Protein AF-A0A1I8JJK6-F1 (afdb_monomer_lite)

Sequence (374 aa):
EALYPEADLAAGYLADLGCSAAGIPAATEDRRLSRRAAHAEGDEEEEDDEEEEEVDEGGVPGLADGVAVSAAVRPRPTDQARMNSSAAAVEAAVAEEVLVDNGPDTDVNADIDASEPPEESDEPLRLSQPAPPSPLPPLPSPLPTQQVAAAELAPTEELEADPAPEPTEATDPPVPALTKTDRPYGPDCPVRSVIVYLDKAEVSRQLKLRSRAGETEVVVRDLTAAIDGDSVRVELLGAATITDVVFSAAPSQSDEARRDADKLAATAELDRERRAAANAAGKLDRAMKQREVLATYADALAKQPMPAECSGPYDPKRVATLTGFFDLYEAQAARLDEDAAEAREALTRHQEAAAALETRLNEIEAQFNELKRR

Organism: NCBI:txid282301

Radius of gyration: 43.21 Å; chains: 1; bounding box: 100×93×116 Å

Foldseek 3Di:
DDDDDDDDDDDDDDDDDDDDDDDDDDDDDDDDDDDDDDDDDDDDDDDDDPDDDDDDPDDDDDDDDDDDDDDDDDDDDDDPPPPPPPPPPPVVPPPDDPPPPPDDDDDDDDDPPDPDDDDDDDDDDDDDDDDDDDDDDDDDDDDDDDDDDDDDDDDDDDPDDDDDDDDDDDDDPPPPPPPDAPADDDPQWDFPDWDDDPVDIDTDTDHDDDDDPDDHDYDYPPDDLPDDQVPDDDDDDDDDDDDDDDDDDDDDPVVVVVLVVVLVVLVVVLVVLVVQLVVLVVQLVVLVVVLVVLVVVLVCVVPDDDDPPPDDPCPVVVVVVNVVSVVVSVVSNVVSVVSNVVSVVSNVVSVVVSVVSVVVSVVSVVVVVVSVVD

Structure (mmCIF, N/CA/C/O backbone):
data_AF-A0A1I8JJK6-F1
#
_entry.id   AF-A0A1I8JJK6-F1
#
loop_
_atom_site.group_PDB
_atom_site.id
_atom_site.type_symbol
_atom_site.label_atom_id
_atom_site.label_alt_id
_atom_site.label_comp_id
_atom_site.label_asym_id
_atom_site.label_entity_id
_atom_site.label_seq_id
_atom_site.pdbx_PDB_ins_code
_atom_site.Cartn_x
_atom_site.Cartn_y
_atom_site.Cartn_z
_atom_site.occupancy
_atom_site.B_iso_or_equiv
_atom_site.auth_seq_id
_atom_site.auth_comp_id
_atom_site.auth_asym_id
_atom_site.auth_atom_id
_atom_site.pdbx_PDB_model_num
ATOM 1 N N . GLU A 1 1 ? 40.071 -18.417 64.348 1.00 42.03 1 GLU A N 1
ATOM 2 C CA . GLU A 1 1 ? 39.462 -17.382 63.487 1.00 42.03 1 GLU A CA 1
ATOM 3 C C .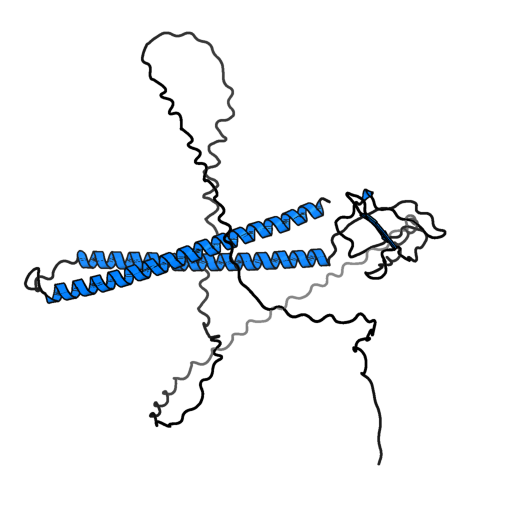 GLU A 1 1 ? 38.497 -18.121 62.562 1.00 42.03 1 GLU A C 1
ATOM 5 O O . GLU A 1 1 ? 38.957 -18.949 61.796 1.00 42.03 1 GLU A O 1
ATOM 10 N N . ALA A 1 2 ? 37.199 -18.218 62.880 1.00 36.81 2 ALA A N 1
ATOM 11 C CA . ALA A 1 2 ? 36.173 -17.168 62.733 1.00 36.81 2 ALA A CA 1
ATOM 12 C C . ALA A 1 2 ? 36.077 -16.758 61.242 1.00 36.81 2 ALA A C 1
ATOM 14 O O . ALA A 1 2 ? 37.090 -16.346 60.700 1.00 36.81 2 ALA A O 1
ATOM 15 N N . LEU A 1 3 ? 34.984 -16.875 60.481 1.00 42.03 3 LEU A N 1
ATOM 16 C CA . LEU A 1 3 ? 33.541 -16.861 60.742 1.00 42.03 3 LEU A CA 1
ATOM 17 C C . LEU A 1 3 ? 32.792 -17.450 59.511 1.00 42.03 3 LEU A C 1
ATOM 19 O O . LEU A 1 3 ? 33.180 -17.181 58.380 1.00 42.03 3 LEU A O 1
ATOM 23 N N . TYR A 1 4 ? 31.696 -18.181 59.736 1.00 50.75 4 TYR A N 1
ATOM 24 C CA . TYR A 1 4 ? 30.446 -18.062 58.943 1.00 50.75 4 TYR A CA 1
ATOM 25 C C . TYR A 1 4 ? 29.680 -16.825 59.493 1.00 50.75 4 TYR A C 1
ATOM 27 O O . TYR A 1 4 ? 29.966 -16.511 60.657 1.00 50.75 4 TYR A O 1
ATOM 35 N N . PRO A 1 5 ? 28.706 -16.155 58.811 1.00 61.22 5 PRO A N 1
ATOM 36 C CA . PRO A 1 5 ? 27.556 -16.825 58.168 1.00 61.22 5 PRO A CA 1
ATOM 37 C C . PRO A 1 5 ? 26.764 -16.057 57.052 1.00 61.22 5 PRO A C 1
ATOM 39 O O . PRO A 1 5 ? 27.159 -14.981 56.619 1.00 61.22 5 PRO A O 1
ATOM 42 N N . GLU A 1 6 ? 25.614 -16.659 56.682 1.00 37.56 6 GLU A N 1
ATOM 43 C CA . GLU A 1 6 ? 24.337 -16.091 56.159 1.00 37.56 6 GLU A CA 1
ATOM 44 C C . GLU A 1 6 ? 24.226 -15.731 54.657 1.00 37.56 6 GLU A C 1
ATOM 46 O O . GLU A 1 6 ? 25.032 -14.981 54.124 1.00 37.56 6 GLU A O 1
ATOM 51 N N . ALA A 1 7 ? 23.379 -16.427 53.869 1.00 39.16 7 ALA A N 1
ATOM 52 C CA . ALA A 1 7 ? 21.895 -16.356 53.759 1.00 39.16 7 ALA A CA 1
ATOM 53 C C . ALA A 1 7 ? 21.464 -15.091 52.969 1.00 39.16 7 ALA A C 1
ATOM 55 O O . ALA A 1 7 ? 22.037 -14.033 53.170 1.00 39.16 7 ALA A O 1
ATOM 56 N N . ASP A 1 8 ? 20.514 -15.069 52.029 1.00 37.03 8 ASP A N 1
ATOM 57 C CA . ASP A 1 8 ? 19.303 -15.868 51.860 1.00 37.03 8 ASP A CA 1
ATOM 58 C C . ASP A 1 8 ? 18.628 -15.549 50.492 1.00 37.03 8 ASP A C 1
ATOM 60 O O . ASP A 1 8 ? 18.928 -14.527 49.876 1.00 37.03 8 ASP A O 1
ATOM 64 N N . LEU A 1 9 ? 17.641 -16.376 50.109 1.00 40.38 9 LEU A N 1
ATOM 65 C CA . LEU A 1 9 ? 16.470 -16.077 49.245 1.00 40.38 9 LEU A CA 1
ATOM 66 C C . LEU A 1 9 ? 16.625 -15.870 47.717 1.00 40.38 9 LEU A C 1
ATOM 68 O O . LEU A 1 9 ? 16.806 -14.757 47.238 1.00 40.38 9 LEU A O 1
ATOM 72 N N . ALA A 1 10 ? 16.315 -16.923 46.944 1.00 35.72 10 ALA A N 1
ATOM 73 C CA . ALA A 1 10 ? 15.226 -16.903 45.943 1.00 35.72 10 ALA A CA 1
ATOM 74 C C . ALA A 1 10 ? 15.019 -18.304 45.333 1.00 35.72 10 ALA A C 1
ATOM 76 O O . ALA A 1 10 ? 15.606 -18.666 44.316 1.00 35.72 10 ALA A O 1
ATOM 77 N N . ALA A 1 11 ? 14.152 -19.095 45.964 1.00 39.53 11 ALA A N 1
ATOM 78 C CA . ALA A 1 11 ? 13.558 -20.288 45.378 1.00 39.53 11 ALA A CA 1
ATOM 79 C C . ALA A 1 11 ? 12.038 -20.102 45.310 1.00 39.53 11 ALA A C 1
ATOM 81 O O . ALA A 1 11 ? 11.431 -19.650 46.279 1.00 39.53 11 ALA A O 1
ATOM 82 N N . GLY A 1 12 ? 11.442 -20.534 44.198 1.00 32.91 12 GLY A N 1
ATOM 83 C CA . GLY A 1 12 ? 10.037 -20.930 44.136 1.00 32.91 12 GLY A CA 1
ATOM 84 C C . GLY A 1 12 ? 9.184 -20.118 43.168 1.00 32.91 12 GLY A C 1
ATOM 85 O O . GLY A 1 12 ? 8.792 -19.003 43.482 1.00 32.91 12 GLY A O 1
ATOM 86 N N . TYR A 1 13 ? 8.856 -20.713 42.020 1.00 36.16 13 TYR A N 1
ATOM 87 C CA . TYR A 1 13 ? 7.511 -21.215 41.685 1.00 36.16 13 TYR A CA 1
ATOM 88 C C . TYR A 1 13 ? 7.342 -21.254 40.163 1.00 36.16 13 TYR A C 1
ATOM 90 O O . TYR A 1 13 ? 7.136 -20.218 39.548 1.00 36.16 13 TYR A O 1
ATOM 98 N N . LEU A 1 14 ? 7.415 -22.453 39.576 1.00 40.09 14 LEU A N 1
ATOM 99 C CA . LEU A 1 14 ? 6.651 -22.878 38.394 1.00 40.09 14 LEU A CA 1
ATOM 100 C C . LEU A 1 14 ? 7.018 -24.337 38.102 1.00 40.09 14 LEU A C 1
ATOM 102 O O . LEU A 1 14 ? 7.990 -24.632 37.413 1.00 40.09 14 LEU A O 1
ATOM 106 N N . ALA A 1 15 ? 6.259 -25.257 38.689 1.00 41.72 15 ALA A N 1
ATOM 107 C CA . ALA A 1 15 ? 6.177 -26.622 38.199 1.00 41.72 15 ALA A CA 1
ATOM 108 C C . ALA A 1 15 ? 4.754 -27.132 38.415 1.00 41.72 15 ALA A C 1
ATOM 110 O O . ALA A 1 15 ? 4.238 -27.158 39.534 1.00 41.72 15 ALA A O 1
ATOM 111 N N . ASP A 1 16 ? 4.164 -27.459 37.275 1.00 38.41 16 ASP A N 1
ATOM 112 C CA . ASP A 1 16 ? 2.844 -27.986 36.994 1.00 38.41 16 ASP A CA 1
ATOM 113 C C . ASP A 1 16 ? 2.278 -28.974 38.014 1.00 38.41 16 ASP A C 1
ATOM 115 O O . ASP A 1 16 ? 2.882 -29.986 38.380 1.00 38.41 16 ASP A O 1
ATOM 119 N N . LEU A 1 17 ? 1.025 -28.711 38.380 1.00 41.19 17 LEU A N 1
ATOM 120 C CA . LEU A 1 17 ? 0.142 -29.691 38.985 1.00 41.19 17 LEU A CA 1
ATOM 121 C C . LEU A 1 17 ? -0.278 -30.705 37.922 1.00 41.19 17 LEU A C 1
ATOM 123 O O . LEU A 1 17 ? -1.028 -30.402 36.996 1.00 41.19 17 LEU A O 1
ATOM 127 N N . GLY A 1 18 ? 0.185 -31.937 38.107 1.00 33.97 18 GLY A N 1
ATOM 128 C CA . GLY A 1 18 ? -0.355 -33.100 37.428 1.00 33.97 18 GLY A CA 1
ATOM 129 C C . GLY A 1 18 ? -1.799 -33.386 37.848 1.00 33.97 18 GLY A C 1
ATOM 130 O O . GLY A 1 18 ? -2.122 -33.444 39.034 1.00 33.97 18 GLY A O 1
ATOM 131 N N . CYS A 1 19 ? -2.635 -33.662 36.851 1.00 36.25 19 CYS A N 1
ATOM 132 C CA . CYS A 1 19 ? -3.892 -34.385 36.995 1.00 36.25 19 CYS A CA 1
ATOM 133 C C . CYS A 1 19 ? -3.780 -35.712 36.231 1.00 36.25 19 CYS A C 1
ATOM 135 O O . CYS A 1 19 ? -3.807 -35.767 35.006 1.00 36.25 19 CYS A O 1
ATOM 137 N N . SER A 1 20 ? -3.639 -36.777 37.012 1.00 36.38 20 SER A N 1
ATOM 138 C CA . SER A 1 20 ? -3.865 -38.195 36.705 1.00 36.38 20 SER A CA 1
ATOM 139 C C . SER A 1 20 ? -5.214 -38.570 37.346 1.00 36.38 20 SER A C 1
ATOM 141 O O . SER A 1 20 ? -5.536 -38.012 38.390 1.00 36.38 20 SER A O 1
ATOM 143 N N . ALA A 1 21 ? -6.075 -39.475 36.880 1.00 37.94 21 ALA A N 1
ATOM 144 C CA . ALA A 1 21 ? -6.196 -40.287 35.676 1.00 37.94 21 ALA A CA 1
ATOM 145 C C . ALA A 1 21 ? -7.625 -40.882 35.669 1.00 37.94 21 ALA A C 1
ATOM 147 O O . ALA A 1 21 ? -8.168 -41.180 36.731 1.00 37.94 21 ALA A O 1
ATOM 148 N N . ALA A 1 22 ? -8.192 -41.117 34.485 1.00 39.56 22 ALA A N 1
ATOM 149 C CA . ALA A 1 22 ? -9.158 -42.182 34.162 1.00 39.56 22 ALA A CA 1
ATOM 150 C C . ALA A 1 22 ? -9.300 -42.165 32.625 1.00 39.56 22 ALA A C 1
ATOM 152 O O . ALA A 1 22 ? -9.654 -41.137 32.069 1.00 39.56 22 ALA A O 1
ATOM 153 N N . GLY A 1 23 ? -8.959 -43.173 31.825 1.00 36.31 23 GLY A N 1
ATOM 154 C CA . GLY A 1 23 ? -9.021 -44.612 32.038 1.00 36.31 23 GLY A CA 1
ATOM 155 C C . GLY A 1 23 ? -10.069 -45.201 31.086 1.00 36.31 23 GLY A C 1
ATOM 156 O O . GLY A 1 23 ? -11.128 -45.594 31.554 1.00 36.31 23 GLY A O 1
ATOM 157 N N . ILE A 1 24 ? -9.806 -45.237 29.768 1.00 36.28 24 ILE A N 1
ATOM 158 C CA . ILE A 1 24 ? -10.610 -45.978 28.769 1.00 36.28 24 ILE A CA 1
ATOM 159 C C . ILE A 1 24 ? -9.652 -46.602 27.728 1.00 36.28 24 ILE A C 1
ATOM 161 O O . ILE A 1 24 ? -8.714 -45.921 27.310 1.00 36.28 24 ILE A O 1
ATOM 165 N N . PRO A 1 25 ? -9.812 -47.894 27.362 1.00 54.84 25 PRO A N 1
ATOM 166 C CA . PRO A 1 25 ? -8.753 -48.688 26.744 1.00 54.84 25 PRO A CA 1
ATOM 167 C C . PRO A 1 25 ? -8.696 -48.613 25.212 1.00 54.84 25 PRO A C 1
ATOM 169 O O . PRO A 1 25 ? -9.666 -48.304 24.526 1.00 54.84 25 PRO A O 1
ATOM 172 N N . ALA A 1 26 ? -7.507 -48.967 24.724 1.00 39.75 26 ALA A N 1
ATOM 173 C CA . ALA A 1 26 ? -7.088 -49.061 23.338 1.00 39.75 26 ALA A CA 1
ATOM 174 C C . ALA A 1 26 ? -7.882 -50.087 22.510 1.00 39.75 26 ALA A C 1
ATOM 176 O O . ALA A 1 26 ? -8.101 -51.218 22.946 1.00 39.75 26 ALA A O 1
ATOM 177 N N . ALA A 1 27 ? -8.187 -49.708 21.268 1.00 37.97 27 ALA A N 1
ATOM 178 C CA . ALA A 1 27 ? -8.472 -50.625 20.175 1.00 37.97 27 ALA A CA 1
ATOM 179 C C . ALA A 1 27 ? -7.480 -50.352 19.034 1.00 37.97 27 ALA A C 1
ATOM 181 O O . ALA A 1 27 ? -7.403 -49.255 18.486 1.00 37.97 27 ALA A O 1
ATOM 182 N N . THR A 1 28 ? -6.679 -51.371 18.755 1.00 44.66 28 THR A N 1
ATOM 183 C CA . THR A 1 28 ? -5.802 -51.558 17.599 1.00 44.66 28 THR A CA 1
ATOM 184 C C . THR A 1 28 ? -6.612 -51.893 16.347 1.00 44.66 28 THR A C 1
ATOM 186 O O . THR A 1 28 ? -7.503 -52.725 16.456 1.00 44.66 28 THR A O 1
ATOM 189 N N . GLU A 1 29 ? -6.258 -51.305 15.198 1.00 39.25 29 GLU A N 1
ATOM 190 C CA . GLU A 1 29 ? -6.349 -51.827 13.810 1.00 39.25 29 GLU A CA 1
ATOM 191 C C . GLU A 1 29 ? -6.070 -50.630 12.872 1.00 39.25 29 GLU A C 1
ATOM 193 O O . GLU A 1 29 ? -6.802 -49.649 12.859 1.00 39.25 29 GLU A O 1
ATOM 198 N N . ASP A 1 30 ? -4.894 -50.473 12.268 1.00 41.88 30 ASP A N 1
ATOM 199 C CA . ASP A 1 30 ? -4.333 -51.239 11.149 1.00 41.88 30 ASP A CA 1
ATOM 200 C C . ASP A 1 30 ? -5.204 -51.178 9.879 1.00 41.88 30 ASP A C 1
ATOM 202 O O . ASP A 1 30 ? -6.058 -52.028 9.646 1.00 41.88 30 ASP A O 1
ATOM 206 N N . ARG A 1 31 ? -4.981 -50.160 9.029 1.00 38.84 31 ARG A N 1
ATOM 207 C CA . ARG A 1 31 ? -5.251 -50.263 7.583 1.00 38.84 31 ARG A CA 1
ATOM 208 C C . ARG A 1 31 ? -4.564 -49.171 6.764 1.00 38.84 31 ARG A C 1
ATOM 210 O O . ARG A 1 31 ? -5.062 -48.069 6.564 1.00 38.84 31 ARG A O 1
ATOM 217 N N . ARG A 1 32 ? -3.418 -49.556 6.204 1.00 44.28 32 ARG A N 1
ATOM 218 C CA . ARG A 1 32 ? -2.954 -49.088 4.894 1.00 44.28 32 ARG A CA 1
ATOM 219 C C . ARG A 1 32 ? -3.991 -49.474 3.829 1.00 44.28 32 ARG A C 1
ATOM 221 O O . ARG A 1 32 ? -4.429 -50.622 3.842 1.00 44.28 32 ARG A O 1
ATOM 228 N N . LEU A 1 33 ? -4.295 -48.567 2.891 1.00 40.44 33 LEU A N 1
ATOM 229 C CA . LEU A 1 33 ? -4.290 -48.767 1.423 1.00 40.44 33 LEU A CA 1
ATOM 230 C C . LEU A 1 33 ? -5.223 -47.794 0.668 1.00 40.44 33 LEU A C 1
ATOM 232 O O . LEU A 1 33 ? -6.393 -47.656 1.003 1.00 40.44 33 LEU A O 1
ATOM 236 N N . SER A 1 34 ? -4.678 -47.288 -0.448 1.00 37.97 34 SER A N 1
ATOM 237 C CA . SER A 1 34 ? -5.338 -46.891 -1.712 1.00 37.97 34 SER A CA 1
ATOM 238 C C . SER A 1 34 ? -6.060 -45.535 -1.769 1.00 37.97 34 SER A C 1
ATOM 240 O O . SER A 1 34 ? -7.062 -45.317 -1.109 1.00 37.97 34 SER A O 1
ATOM 242 N N . ARG A 1 35 ? -5.536 -44.545 -2.512 1.00 43.06 35 ARG A N 1
ATOM 243 C CA . ARG A 1 35 ? -5.651 -44.348 -3.985 1.00 43.06 35 ARG A CA 1
ATOM 244 C C . ARG A 1 35 ? -7.096 -44.350 -4.520 1.00 43.06 35 ARG A C 1
ATOM 246 O O . ARG A 1 35 ? -7.634 -45.416 -4.801 1.00 43.06 35 ARG A O 1
ATOM 253 N N . ARG A 1 36 ? -7.626 -43.147 -4.780 1.00 38.59 36 ARG A N 1
ATOM 254 C CA . ARG A 1 36 ? -8.530 -42.731 -5.886 1.00 38.59 36 ARG A CA 1
ATOM 255 C C . ARG A 1 36 ? -8.819 -41.234 -5.665 1.00 38.59 36 ARG A C 1
ATOM 257 O O . ARG A 1 36 ? -9.251 -40.899 -4.576 1.00 38.59 36 ARG A O 1
ATOM 264 N N . ALA A 1 37 ? -8.416 -40.268 -6.493 1.00 45.38 37 ALA A N 1
ATOM 265 C CA . ALA A 1 37 ? -8.673 -40.042 -7.921 1.00 45.38 37 ALA A CA 1
ATOM 266 C C . ALA A 1 37 ? -10.175 -39.952 -8.261 1.00 45.38 37 ALA A C 1
ATOM 268 O O . ALA A 1 37 ? -10.803 -40.969 -8.548 1.00 45.38 37 ALA A O 1
ATOM 269 N N . ALA A 1 38 ? -10.693 -38.721 -8.213 1.00 45.81 38 ALA A N 1
ATOM 270 C CA . ALA A 1 38 ? -11.847 -38.167 -8.935 1.00 45.81 38 ALA A CA 1
ATOM 271 C C . ALA A 1 38 ? -11.646 -36.634 -8.854 1.00 45.81 38 ALA A C 1
ATOM 273 O O . ALA A 1 38 ? -11.645 -36.102 -7.751 1.00 45.81 38 ALA A O 1
ATOM 274 N N . HIS A 1 39 ? -11.134 -35.931 -9.873 1.00 42.19 39 HIS A N 1
ATOM 275 C CA . HIS A 1 39 ? -11.840 -35.492 -11.087 1.00 42.19 39 HIS A CA 1
ATOM 276 C C . HIS A 1 39 ? -13.307 -35.152 -10.810 1.00 42.19 39 HIS A C 1
ATOM 278 O O . HIS A 1 39 ? -14.185 -35.997 -10.951 1.00 42.19 39 HIS A O 1
ATOM 284 N N . ALA A 1 40 ? -13.526 -33.913 -10.374 1.00 49.09 40 ALA A N 1
ATOM 285 C CA . ALA A 1 40 ? -14.779 -33.201 -10.550 1.00 49.09 40 ALA A CA 1
ATOM 286 C C . ALA A 1 40 ? -14.503 -32.145 -11.627 1.00 49.09 40 ALA A C 1
ATOM 288 O O . ALA A 1 40 ? -13.841 -31.144 -11.365 1.00 49.09 40 ALA A O 1
ATOM 289 N N . GLU A 1 41 ? -14.895 -32.469 -12.855 1.00 47.66 41 GLU A N 1
ATOM 290 C CA . GLU A 1 41 ? -15.071 -31.509 -13.940 1.00 47.66 41 GLU A CA 1
ATOM 291 C C . GLU A 1 41 ? -16.317 -30.686 -13.590 1.00 47.66 41 GLU A C 1
ATOM 293 O O . GLU A 1 41 ? -17.392 -31.253 -13.387 1.00 47.66 41 GLU A O 1
ATOM 298 N N . GLY A 1 42 ? -16.139 -29.379 -13.412 1.00 47.16 42 GLY A N 1
ATOM 299 C CA . GLY A 1 42 ? -17.220 -28.404 -13.386 1.00 47.16 42 GLY A CA 1
ATOM 300 C C . GLY A 1 42 ? -17.192 -27.664 -14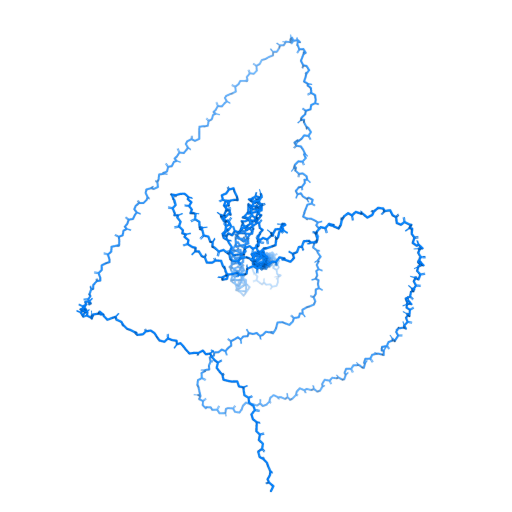.713 1.00 47.16 42 GLY A C 1
ATOM 301 O O . GLY A 1 42 ? -16.319 -26.825 -14.909 1.00 47.16 42 GLY A O 1
ATOM 302 N N . ASP A 1 43 ? -18.089 -28.062 -15.615 1.00 55.94 43 ASP A N 1
ATOM 303 C CA . ASP A 1 43 ? -18.558 -27.265 -16.750 1.00 55.94 43 ASP A CA 1
ATOM 304 C C . ASP A 1 43 ? -19.241 -26.018 -16.175 1.00 55.94 43 ASP A C 1
ATOM 306 O O . ASP A 1 43 ? -20.282 -26.134 -15.522 1.00 55.94 43 ASP A O 1
ATOM 310 N N . GLU A 1 44 ? -18.655 -24.844 -16.382 1.00 60.88 44 GLU A N 1
ATOM 311 C CA . GLU A 1 44 ? -19.363 -23.572 -16.254 1.00 60.88 44 GLU A CA 1
ATOM 312 C C . GLU A 1 44 ? -19.577 -23.062 -17.681 1.00 60.88 44 GLU A C 1
ATOM 314 O O . GLU A 1 44 ? -18.630 -22.698 -18.377 1.00 60.88 44 GLU A O 1
ATOM 319 N N . GLU A 1 45 ? -20.824 -23.173 -18.143 1.00 61.81 45 GLU A N 1
ATOM 320 C CA . GLU A 1 45 ? -21.293 -22.638 -19.418 1.00 61.81 45 GLU A CA 1
ATOM 321 C C . GLU A 1 45 ? -21.227 -21.101 -19.351 1.00 61.81 45 GLU A C 1
ATOM 323 O O . GLU A 1 45 ? -21.899 -20.482 -18.525 1.00 61.81 45 GLU A O 1
ATOM 328 N N . GLU A 1 46 ? -20.384 -20.491 -20.190 1.00 59.38 46 GLU A N 1
ATOM 329 C CA . GLU A 1 46 ? -20.399 -19.052 -20.464 1.00 59.38 46 GLU A CA 1
ATOM 330 C C . GLU A 1 46 ? -21.649 -18.742 -21.307 1.00 59.38 46 GLU A C 1
ATOM 332 O O . GLU A 1 46 ? -21.751 -19.151 -22.465 1.00 59.38 46 GLU A O 1
ATOM 337 N N . GLU A 1 47 ? -22.634 -18.068 -20.708 1.00 63.66 47 GLU A N 1
ATOM 338 C CA . GLU A 1 47 ? -23.740 -17.444 -21.437 1.00 63.66 47 GLU A CA 1
ATOM 339 C C . GLU A 1 47 ? -23.239 -16.107 -22.014 1.00 63.66 47 GLU A C 1
ATOM 341 O O . GLU A 1 47 ? -23.011 -15.142 -21.284 1.00 63.66 47 GLU A O 1
ATOM 346 N N . ASP A 1 48 ? -23.021 -16.085 -23.331 1.00 60.91 48 ASP A N 1
ATOM 347 C CA . ASP A 1 48 ? -22.757 -14.885 -24.127 1.00 60.91 48 ASP A CA 1
ATOM 348 C C . ASP A 1 48 ? -24.044 -14.043 -24.241 1.00 60.91 48 ASP A C 1
ATOM 350 O O . ASP A 1 48 ? -24.949 -14.363 -25.018 1.00 60.91 48 ASP A O 1
ATOM 354 N N . ASP A 1 49 ? -24.126 -12.950 -23.481 1.00 64.44 49 ASP A N 1
ATOM 355 C CA . ASP A 1 49 ? -25.135 -11.905 -23.670 1.00 64.44 49 ASP A CA 1
ATOM 356 C C . ASP A 1 49 ? -24.721 -10.996 -24.848 1.00 64.44 49 ASP A C 1
ATOM 358 O O . ASP A 1 49 ? -23.971 -10.027 -24.701 1.00 64.44 49 ASP A O 1
ATOM 362 N N . GLU A 1 50 ? -25.208 -11.319 -26.049 1.00 63.97 50 GLU A N 1
ATOM 363 C CA . GLU A 1 50 ? -25.162 -10.433 -27.218 1.00 63.97 50 GLU A CA 1
ATOM 364 C C . GLU A 1 50 ? -26.165 -9.272 -27.034 1.00 63.97 50 GLU A C 1
ATOM 366 O O . GLU A 1 50 ? -27.351 -9.389 -27.347 1.00 63.97 50 GLU A O 1
ATOM 371 N N . GLU A 1 51 ? -25.702 -8.122 -26.532 1.00 64.56 51 GLU A N 1
ATOM 372 C CA . GLU A 1 51 ? -26.460 -6.866 -26.610 1.00 64.56 51 GLU A CA 1
ATOM 373 C C . GLU A 1 51 ? -26.379 -6.296 -28.041 1.00 64.56 51 GLU A C 1
ATOM 375 O O . GLU A 1 51 ? -25.386 -5.687 -28.446 1.00 64.56 51 GLU A O 1
ATOM 380 N N . GLU A 1 52 ? -27.439 -6.499 -28.829 1.00 63.78 52 GLU A N 1
ATOM 381 C CA . GLU A 1 52 ? -27.644 -5.815 -30.109 1.00 63.78 52 GLU A CA 1
ATOM 382 C C . GLU A 1 52 ? -27.912 -4.315 -29.868 1.00 63.78 52 GLU A C 1
ATOM 384 O O . GLU A 1 52 ? -28.993 -3.912 -29.436 1.00 63.78 52 GLU A O 1
ATOM 389 N N . GLU A 1 53 ? -26.920 -3.469 -30.159 1.00 65.69 53 GLU A N 1
ATOM 390 C CA . GLU A 1 53 ? -27.061 -2.010 -30.140 1.00 65.69 53 GLU A CA 1
ATOM 391 C C . GLU A 1 53 ? -27.849 -1.547 -31.385 1.00 65.69 53 GLU A C 1
ATOM 393 O O . GLU A 1 53 ? -27.358 -1.543 -32.518 1.00 65.69 53 GLU A O 1
ATOM 398 N N . GLU A 1 54 ? -29.116 -1.189 -31.169 1.00 66.88 54 GLU A N 1
ATOM 399 C CA . GLU A 1 54 ? -30.049 -0.681 -32.177 1.00 66.88 54 GLU A CA 1
ATOM 400 C C . GLU A 1 54 ? -29.592 0.708 -32.675 1.00 66.88 54 GLU A C 1
ATOM 402 O O . GLU A 1 54 ? -29.690 1.722 -31.981 1.00 66.88 54 GLU A O 1
ATOM 407 N N . VAL A 1 55 ? -29.050 0.759 -33.895 1.00 59.56 55 VAL A N 1
ATOM 408 C CA . VAL A 1 55 ? -28.609 2.000 -34.550 1.00 59.56 55 VAL A CA 1
ATOM 409 C C . VAL A 1 55 ? -29.828 2.760 -35.081 1.00 59.56 55 VAL A C 1
ATOM 411 O O . VAL A 1 55 ? -30.404 2.412 -36.112 1.00 59.56 55 VAL A O 1
ATOM 414 N N . ASP A 1 56 ? -30.223 3.813 -34.369 1.00 56.66 56 ASP A N 1
ATOM 415 C CA . ASP A 1 56 ? -31.355 4.672 -34.721 1.00 56.66 56 ASP A CA 1
ATOM 416 C C . ASP A 1 56 ? -30.985 5.602 -35.904 1.00 56.66 56 ASP A C 1
ATOM 418 O O . ASP A 1 56 ? -30.338 6.646 -35.752 1.00 56.66 56 ASP A O 1
ATOM 422 N N . GLU A 1 57 ? -31.372 5.214 -37.126 1.00 56.44 57 GLU A N 1
ATOM 423 C CA . GLU A 1 57 ? -31.270 6.041 -38.336 1.00 56.44 57 GLU A CA 1
ATOM 424 C C . GLU A 1 57 ? -32.313 7.180 -38.317 1.00 56.44 57 GLU A C 1
ATOM 426 O O . GLU A 1 57 ? -33.373 7.138 -38.947 1.00 56.44 57 GLU A O 1
ATOM 431 N N . GLY A 1 58 ? -31.989 8.256 -37.600 1.00 49.31 58 GLY A N 1
ATOM 432 C CA . GLY A 1 58 ? -32.756 9.501 -37.577 1.00 49.31 58 GLY A CA 1
ATOM 433 C C . GLY A 1 58 ? -32.588 10.328 -38.855 1.00 49.31 58 GLY A C 1
ATOM 434 O O . GLY A 1 58 ? -31.648 11.110 -38.996 1.00 49.31 58 GLY A O 1
ATOM 435 N N . GLY A 1 59 ? -33.534 10.160 -39.778 1.00 42.50 59 GLY A N 1
ATOM 436 C CA . GLY A 1 59 ? -33.598 10.811 -41.083 1.00 42.50 59 GLY A CA 1
ATOM 437 C C . GLY A 1 59 ? -33.711 12.345 -41.111 1.00 42.50 59 GLY A C 1
ATOM 438 O O . GLY A 1 59 ? -34.203 13.022 -40.211 1.00 42.50 59 GLY A O 1
ATOM 439 N N . VAL A 1 60 ? -33.277 12.869 -42.257 1.00 49.16 60 VAL A N 1
ATOM 440 C CA . VAL A 1 60 ? -33.335 14.268 -42.704 1.00 49.16 60 VAL A CA 1
ATOM 441 C C . VAL A 1 60 ? -34.745 14.615 -43.209 1.00 49.16 60 VAL A C 1
ATOM 443 O O . VAL A 1 60 ? -35.338 13.836 -43.956 1.00 49.16 60 VAL A O 1
ATOM 446 N N . PRO A 1 61 ? -35.265 15.815 -42.900 1.00 54.09 61 PRO A N 1
ATOM 447 C CA . PRO A 1 61 ? -35.720 16.718 -43.972 1.00 54.09 61 PRO A CA 1
ATOM 448 C C . PRO A 1 61 ? -35.304 18.178 -43.669 1.00 54.09 61 PRO A C 1
ATOM 450 O O . PRO A 1 61 ? -35.235 18.596 -42.523 1.00 54.09 61 PRO A O 1
ATOM 453 N N . GLY A 1 62 ? -34.946 19.043 -44.617 1.00 43.34 62 GLY A N 1
ATOM 454 C CA . GLY A 1 62 ? -35.585 19.270 -45.909 1.00 43.34 62 GLY A CA 1
ATOM 455 C C . GLY A 1 62 ? -36.451 20.541 -45.858 1.00 43.34 62 GLY A C 1
ATOM 456 O O . GLY A 1 62 ? -37.647 20.444 -45.635 1.00 43.34 62 GLY A O 1
ATOM 457 N N . LEU A 1 63 ? -35.803 21.705 -46.030 1.00 44.22 63 LEU A N 1
ATOM 458 C CA . LEU A 1 63 ? -36.271 22.995 -46.590 1.00 44.22 63 LEU A CA 1
ATOM 459 C C . LEU A 1 63 ? -37.788 23.315 -46.638 1.00 44.22 63 LEU A C 1
ATOM 461 O O . LEU A 1 63 ? -38.510 22.685 -47.403 1.00 44.22 63 LEU A O 1
ATOM 465 N N . ALA A 1 64 ? -38.203 24.438 -46.024 1.00 39.06 64 ALA A N 1
ATOM 466 C CA . ALA A 1 64 ? -38.987 25.501 -46.690 1.00 39.06 64 ALA A CA 1
ATOM 467 C C . ALA A 1 64 ? -39.211 26.747 -45.802 1.00 39.06 64 ALA A C 1
ATOM 469 O O . ALA A 1 64 ? -39.371 26.662 -44.587 1.00 39.06 64 ALA A O 1
ATOM 470 N N . ASP A 1 65 ? -39.232 27.894 -46.480 1.00 36.72 65 ASP A N 1
ATOM 471 C CA . ASP A 1 65 ? -39.425 29.270 -46.021 1.00 36.72 65 ASP A CA 1
ATOM 472 C C . ASP A 1 65 ? -40.726 29.570 -45.249 1.00 36.72 65 ASP A C 1
ATOM 474 O O . ASP A 1 65 ? -41.802 29.083 -45.587 1.00 36.72 65 ASP A O 1
ATOM 478 N N . GLY A 1 66 ? -40.643 30.582 -44.374 1.00 34.78 66 GLY A N 1
ATOM 479 C CA . GLY A 1 66 ? -41.557 31.724 -44.483 1.00 34.78 66 GLY A CA 1
ATOM 480 C C . GLY A 1 66 ? -42.611 31.949 -43.389 1.00 34.78 66 GLY A C 1
ATOM 481 O O . GLY A 1 66 ? -43.623 31.267 -43.315 1.00 34.78 66 GLY A O 1
ATOM 482 N N . VAL A 1 67 ? -42.450 33.107 -42.735 1.00 34.38 67 VAL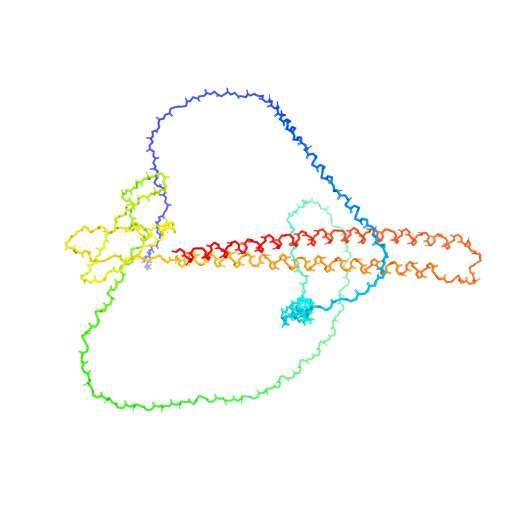 A N 1
ATOM 483 C CA . VAL A 1 67 ? -43.484 34.003 -42.173 1.00 34.38 67 VAL A CA 1
ATOM 484 C C . VAL A 1 67 ? -43.847 33.854 -40.684 1.00 34.38 67 VAL A C 1
ATOM 486 O O . VAL A 1 67 ? -44.359 32.858 -40.191 1.00 34.38 67 VAL A O 1
ATOM 489 N N . ALA A 1 68 ? -43.583 34.973 -40.005 1.00 36.41 68 ALA A N 1
ATOM 490 C CA . ALA A 1 68 ? -43.751 35.326 -38.604 1.00 36.41 68 ALA A CA 1
ATOM 491 C C . ALA A 1 68 ? -45.150 35.133 -38.002 1.00 36.41 68 ALA A C 1
ATOM 493 O O . ALA A 1 68 ? -46.130 35.557 -38.606 1.00 36.41 68 ALA A O 1
ATOM 494 N N . VAL A 1 69 ? -45.191 34.738 -36.719 1.00 35.31 69 VAL A N 1
ATOM 495 C CA . VAL A 1 69 ? -46.084 35.333 -35.707 1.00 35.31 69 VAL A CA 1
ATOM 496 C C . VAL A 1 69 ? -45.381 35.356 -34.343 1.00 35.31 69 VAL A C 1
ATOM 498 O O . VAL A 1 69 ? -44.892 34.347 -33.846 1.00 35.31 69 VAL A O 1
ATOM 501 N N . SER A 1 70 ? -45.350 36.547 -33.750 1.00 36.91 70 SER A N 1
ATOM 502 C CA . SER A 1 70 ? -44.916 36.856 -32.390 1.00 36.91 70 SER A CA 1
ATOM 503 C C . SER A 1 70 ? -45.685 36.089 -31.310 1.00 36.91 70 SER A C 1
ATOM 505 O O . SER A 1 70 ? -46.909 36.162 -31.259 1.00 36.91 70 SER A O 1
ATOM 507 N N . ALA A 1 71 ? -44.966 35.531 -30.337 1.00 34.53 71 ALA A N 1
ATOM 508 C CA . ALA A 1 71 ? -45.442 35.436 -28.959 1.00 34.53 71 ALA A CA 1
ATOM 509 C C . ALA A 1 71 ? -44.242 35.447 -28.005 1.00 34.53 71 ALA A C 1
ATOM 511 O O . ALA A 1 71 ? -43.416 34.540 -27.979 1.00 34.53 71 ALA A O 1
ATOM 512 N N . ALA A 1 72 ? -44.134 36.537 -27.252 1.00 39.97 72 ALA A N 1
ATOM 513 C CA . ALA A 1 72 ? -43.110 36.760 -26.252 1.00 39.97 72 ALA A CA 1
ATOM 514 C C . ALA A 1 72 ? -43.297 35.813 -25.058 1.00 39.97 72 ALA A C 1
ATOM 516 O O . ALA A 1 72 ? -44.279 35.921 -24.326 1.00 39.97 72 ALA A O 1
ATOM 517 N N . VAL A 1 73 ? -42.308 34.956 -24.810 1.00 36.72 73 VAL A N 1
ATOM 518 C CA . VAL A 1 73 ? -42.104 34.292 -23.519 1.00 36.72 73 VAL A CA 1
ATOM 519 C C . VAL A 1 73 ? -40.655 34.543 -23.117 1.00 36.72 73 VAL A C 1
ATOM 521 O O . VAL A 1 73 ? -39.722 34.144 -23.804 1.00 36.72 73 VAL A O 1
ATOM 524 N N . ARG A 1 74 ? -40.474 35.293 -22.029 1.00 40.16 74 ARG A N 1
ATOM 525 C CA . ARG A 1 74 ? -39.172 35.592 -21.423 1.00 40.16 74 ARG A CA 1
ATOM 526 C C . ARG A 1 74 ? -38.680 34.373 -20.628 1.00 40.16 74 ARG A C 1
ATOM 528 O O . ARG A 1 74 ? -39.368 34.018 -19.669 1.00 40.16 74 ARG A O 1
ATOM 535 N N . PRO A 1 75 ? -37.500 33.795 -20.906 1.00 39.47 75 PRO A N 1
ATOM 536 C CA . PRO A 1 75 ? -36.824 32.937 -19.942 1.00 39.47 75 PRO A CA 1
ATOM 537 C C . PRO A 1 75 ? -36.017 33.774 -18.937 1.00 39.47 75 PRO A C 1
ATOM 539 O O . PRO A 1 75 ? -35.420 34.801 -19.268 1.00 39.47 75 PRO A O 1
ATOM 542 N N . ARG A 1 76 ? -36.066 33.343 -17.674 1.00 40.41 76 ARG A N 1
ATOM 543 C CA . ARG A 1 76 ? -35.335 33.916 -16.536 1.00 40.41 76 ARG A CA 1
ATOM 544 C C . ARG A 1 76 ? -33.833 33.587 -16.638 1.00 40.41 76 ARG A C 1
ATOM 546 O O . ARG A 1 76 ? -33.502 32.517 -17.140 1.00 40.41 76 ARG A O 1
ATOM 553 N N . PRO A 1 77 ? -32.931 34.453 -16.140 1.00 44.09 77 PRO A N 1
ATOM 554 C CA . PRO A 1 77 ? -31.493 34.251 -16.241 1.00 44.09 77 PRO A CA 1
ATOM 555 C C . PRO A 1 77 ? -30.938 33.637 -14.953 1.00 44.09 77 PRO A C 1
ATOM 557 O O . PRO A 1 77 ? -30.567 34.373 -14.051 1.00 44.09 77 PRO A O 1
ATOM 560 N N . THR A 1 78 ? -30.856 32.315 -14.858 1.00 57.06 78 THR A N 1
ATOM 561 C CA . THR A 1 78 ? -30.002 31.616 -13.879 1.00 57.06 78 THR A CA 1
ATOM 562 C C . THR A 1 78 ? -29.885 30.170 -14.334 1.00 57.06 78 THR A C 1
ATOM 564 O O . THR A 1 78 ? -30.898 29.487 -14.307 1.00 57.06 78 THR A O 1
ATOM 567 N N . ASP A 1 79 ? -28.703 29.775 -14.823 1.00 47.09 79 ASP A N 1
ATOM 568 C CA . ASP A 1 79 ? -28.142 28.399 -14.794 1.00 47.09 79 ASP A CA 1
ATOM 569 C C . ASP A 1 79 ? -27.038 28.153 -15.841 1.00 47.09 79 ASP A C 1
ATOM 571 O O . ASP A 1 79 ? -26.503 27.057 -15.944 1.00 47.09 79 ASP A O 1
ATOM 575 N N . GLN A 1 80 ? -26.576 29.186 -16.557 1.00 41.91 80 GLN A N 1
ATOM 576 C CA . GLN A 1 80 ? -25.447 29.047 -17.494 1.00 41.91 80 GLN A CA 1
ATOM 577 C C . GLN A 1 80 ? -24.056 29.275 -16.861 1.00 41.91 80 GLN A C 1
ATOM 579 O O . GLN A 1 80 ? -23.044 29.184 -17.545 1.00 41.91 80 GLN A O 1
ATOM 584 N N . ALA A 1 81 ? -23.978 29.563 -15.556 1.00 43.34 81 ALA A N 1
ATOM 585 C CA . ALA A 1 81 ? -22.720 29.880 -14.864 1.00 43.34 81 ALA A CA 1
ATOM 586 C C . ALA A 1 81 ? -22.146 28.725 -14.018 1.00 43.34 81 ALA A C 1
ATOM 588 O O . ALA A 1 81 ? -21.140 28.916 -13.340 1.00 43.34 81 ALA A O 1
ATOM 589 N N . ARG A 1 82 ? -22.759 27.532 -14.039 1.00 44.19 82 ARG A N 1
ATOM 590 C CA . ARG A 1 82 ? -22.345 26.399 -13.187 1.00 44.19 82 ARG A CA 1
ATOM 591 C C . ARG A 1 82 ? -21.647 25.251 -13.925 1.00 44.19 82 ARG A C 1
ATOM 593 O O . ARG A 1 82 ? -21.215 24.312 -13.274 1.00 44.19 82 ARG A O 1
ATOM 600 N N . MET A 1 83 ? -21.497 25.338 -15.249 1.00 44.03 83 MET A N 1
ATOM 601 C CA . MET A 1 83 ? -20.845 24.292 -16.057 1.00 44.03 83 MET A CA 1
ATOM 602 C C . MET A 1 83 ? -19.447 24.657 -16.584 1.00 44.03 83 MET A C 1
ATOM 604 O O . MET A 1 83 ? -18.822 23.832 -17.234 1.00 44.03 83 MET A O 1
ATOM 608 N N . ASN A 1 84 ? -18.908 25.835 -16.244 1.00 46.00 84 ASN A N 1
ATOM 609 C CA . ASN A 1 84 ? -17.551 26.242 -16.653 1.00 46.00 84 ASN A CA 1
ATOM 610 C C . ASN A 1 84 ? -16.544 26.321 -15.488 1.00 46.00 84 ASN A C 1
ATOM 612 O O . ASN A 1 84 ? -15.455 26.860 -15.658 1.00 46.00 84 ASN A O 1
ATOM 616 N N . SER A 1 85 ? -16.883 25.803 -14.303 1.00 44.72 85 SER A N 1
ATOM 617 C CA . SER A 1 85 ? -16.039 25.886 -13.098 1.00 44.72 85 SER A CA 1
ATOM 618 C C . SER A 1 85 ? -15.513 24.542 -12.575 1.00 44.72 85 SER A C 1
ATOM 620 O O . SER A 1 85 ? -14.796 24.535 -11.580 1.00 44.72 85 SER A O 1
ATOM 622 N N . SER A 1 86 ? -15.783 23.417 -13.246 1.00 45.62 86 SER A N 1
ATOM 623 C CA . SER A 1 86 ? -15.266 22.093 -12.847 1.00 45.62 86 SER A CA 1
ATOM 624 C C . SER A 1 86 ? -14.041 21.609 -13.636 1.00 45.62 86 SER A C 1
ATOM 626 O O . SER A 1 86 ? -13.482 20.579 -13.284 1.00 45.62 86 SER A O 1
ATOM 628 N N . ALA A 1 87 ? -13.579 22.346 -14.654 1.00 39.12 87 ALA A N 1
ATOM 629 C CA . ALA A 1 87 ? -12.404 21.966 -15.454 1.00 39.12 87 ALA A CA 1
ATOM 630 C C . ALA A 1 87 ? -11.103 22.706 -15.072 1.00 39.12 87 ALA A C 1
ATOM 632 O O . ALA A 1 87 ? -10.032 22.311 -15.509 1.00 39.12 87 ALA A O 1
ATOM 633 N N . ALA A 1 88 ? -11.169 23.751 -14.237 1.00 38.97 88 ALA A N 1
ATOM 634 C CA . ALA A 1 88 ? -10.003 24.572 -13.868 1.00 38.97 88 ALA A CA 1
ATOM 635 C C . ALA A 1 88 ? -9.452 24.299 -12.451 1.00 38.97 88 ALA A C 1
ATOM 637 O O . ALA A 1 88 ? -8.464 24.905 -12.052 1.00 38.97 88 ALA A O 1
ATOM 638 N N . ALA A 1 89 ? -10.076 23.401 -11.680 1.00 41.00 89 ALA A N 1
ATOM 639 C CA . ALA A 1 89 ? -9.672 23.099 -10.301 1.00 41.00 89 ALA A CA 1
ATOM 640 C C . ALA A 1 89 ? -8.791 21.840 -10.163 1.00 41.00 89 ALA A C 1
ATOM 642 O O . ALA A 1 89 ? -8.289 21.579 -9.075 1.00 41.00 89 ALA A O 1
ATOM 643 N N . VAL A 1 90 ? -8.576 21.078 -11.243 1.00 43.31 90 VAL A N 1
ATOM 644 C CA . VAL A 1 90 ? -7.770 19.838 -11.216 1.00 43.31 90 VAL A CA 1
ATOM 645 C C . VAL A 1 90 ? -6.320 20.065 -11.682 1.00 43.31 90 VAL A C 1
ATOM 647 O O . VAL A 1 90 ? -5.453 19.259 -11.375 1.00 43.31 90 VAL A O 1
ATOM 650 N N . GLU A 1 91 ? -5.998 21.204 -12.309 1.00 42.94 91 GLU A N 1
ATOM 651 C CA . GLU A 1 91 ? -4.609 21.548 -12.684 1.00 42.94 91 GLU A CA 1
ATOM 652 C C . GLU A 1 91 ? -3.851 22.401 -11.649 1.00 42.94 91 GLU A C 1
ATOM 654 O O . GLU A 1 91 ? -2.643 22.579 -11.770 1.00 42.94 91 GLU A O 1
ATOM 659 N N . ALA A 1 92 ? -4.507 22.898 -10.595 1.00 41.81 92 ALA A N 1
ATOM 660 C CA . ALA A 1 92 ? -3.858 23.746 -9.584 1.00 41.81 92 ALA A CA 1
ATOM 661 C C . ALA A 1 92 ? -3.328 22.982 -8.350 1.00 41.81 92 ALA A C 1
ATOM 663 O O . ALA A 1 92 ? -2.769 23.604 -7.452 1.00 41.81 92 ALA A O 1
ATOM 664 N N . ALA A 1 93 ? -3.486 21.654 -8.291 1.00 41.72 93 ALA A N 1
ATOM 665 C CA . ALA A 1 93 ? -3.066 20.829 -7.149 1.00 41.72 93 ALA A CA 1
ATOM 666 C C . ALA A 1 93 ? -1.806 19.972 -7.408 1.00 41.72 93 ALA A C 1
ATOM 668 O O . ALA A 1 93 ? -1.397 19.216 -6.534 1.00 41.72 93 ALA A O 1
ATOM 669 N N . VAL A 1 94 ? -1.167 20.097 -8.580 1.00 45.12 94 VAL A N 1
ATOM 670 C CA . VAL A 1 94 ? 0.071 19.367 -8.950 1.00 45.12 94 VAL A CA 1
ATOM 671 C C . VAL A 1 94 ? 1.218 20.354 -9.200 1.00 45.12 94 VAL A C 1
ATOM 673 O O . VAL A 1 94 ? 1.982 20.247 -10.155 1.00 45.12 94 VAL A O 1
ATOM 676 N N . ALA A 1 95 ? 1.309 21.387 -8.367 1.00 46.25 95 ALA A N 1
ATOM 677 C CA . ALA A 1 95 ? 2.361 22.392 -8.467 1.00 46.25 95 ALA A CA 1
ATOM 678 C C . ALA A 1 95 ? 2.724 22.972 -7.096 1.00 46.25 95 ALA A C 1
ATOM 680 O O . ALA A 1 95 ? 2.802 24.183 -6.940 1.00 46.25 95 ALA A O 1
ATOM 681 N N . GLU A 1 96 ? 2.959 22.123 -6.096 1.00 51.03 96 GLU A N 1
ATOM 682 C CA . GLU A 1 96 ? 3.776 22.513 -4.947 1.00 51.03 96 GLU A CA 1
ATOM 683 C C . GLU A 1 96 ? 4.441 21.281 -4.316 1.00 51.03 96 GLU A C 1
ATOM 685 O O . GLU A 1 96 ? 3.836 20.219 -4.229 1.00 51.03 96 GLU A O 1
ATOM 690 N N . GLU A 1 97 ? 5.709 21.452 -3.936 1.00 52.72 97 GLU A N 1
ATOM 691 C CA . GLU A 1 97 ? 6.645 20.470 -3.360 1.00 52.72 97 GLU A CA 1
ATOM 692 C C . GLU A 1 97 ? 7.240 19.392 -4.284 1.00 52.72 97 GLU A C 1
ATOM 694 O O . GLU A 1 97 ? 7.118 18.189 -4.078 1.00 52.72 97 GLU A O 1
ATOM 699 N N . VAL A 1 98 ? 8.076 19.842 -5.225 1.00 47.25 98 VAL A N 1
ATOM 700 C CA . VAL A 1 98 ? 9.334 19.133 -5.523 1.00 47.25 98 VAL A CA 1
ATOM 701 C C . VAL A 1 98 ? 10.464 19.955 -4.907 1.00 47.25 98 VAL A C 1
ATOM 703 O O . VAL A 1 98 ? 11.145 20.729 -5.582 1.00 47.25 98 VAL A O 1
ATOM 706 N N . LEU A 1 99 ? 10.631 19.832 -3.588 1.00 45.84 99 LEU A N 1
ATOM 707 C CA . LEU A 1 99 ? 11.872 20.227 -2.935 1.00 45.84 99 LEU A CA 1
ATOM 708 C C . LEU A 1 99 ? 12.886 19.118 -3.236 1.00 45.84 99 LEU A C 1
ATOM 710 O O . LEU A 1 99 ? 12.839 18.032 -2.663 1.00 45.84 99 LEU A O 1
ATOM 714 N N . VAL A 1 100 ? 13.753 19.370 -4.215 1.00 48.69 100 VAL A N 1
ATOM 715 C CA . VAL A 1 100 ? 14.887 18.502 -4.542 1.00 48.69 100 VAL A CA 1
ATOM 716 C C . VAL A 1 100 ? 15.867 18.560 -3.373 1.00 48.69 100 VAL A C 1
ATOM 718 O O . VAL A 1 100 ? 16.700 19.463 -3.294 1.00 48.69 100 VAL A O 1
ATOM 721 N N . ASP A 1 101 ? 15.740 17.612 -2.451 1.00 45.69 101 ASP A N 1
ATOM 722 C CA . ASP A 1 101 ? 16.723 17.379 -1.401 1.00 45.69 101 ASP A CA 1
ATOM 723 C C . ASP A 1 101 ? 17.929 16.651 -2.015 1.00 45.69 101 ASP A C 1
ATOM 725 O O . ASP A 1 101 ? 17.941 15.434 -2.198 1.00 45.69 101 ASP A O 1
ATOM 729 N N . ASN A 1 102 ? 18.932 17.429 -2.423 1.00 50.69 102 ASN A N 1
ATOM 730 C CA . ASN A 1 102 ? 20.256 16.921 -2.772 1.00 50.69 102 ASN A CA 1
ATOM 731 C C . ASN A 1 102 ? 21.054 16.709 -1.474 1.00 50.69 102 ASN A C 1
ATOM 733 O O . ASN A 1 102 ? 21.913 17.521 -1.124 1.00 50.69 102 ASN A O 1
ATOM 737 N N . GLY A 1 103 ? 20.754 15.623 -0.762 1.00 50.72 103 GLY A N 1
ATOM 738 C CA . GLY A 1 103 ? 21.584 15.107 0.327 1.00 50.72 103 GLY A CA 1
ATOM 739 C C . GLY A 1 103 ? 22.716 14.215 -0.210 1.00 50.72 103 GLY A C 1
ATOM 740 O O . GLY A 1 103 ? 22.499 13.495 -1.185 1.00 50.72 103 GLY A O 1
ATOM 741 N N . PRO A 1 104 ? 23.930 14.260 0.375 1.00 60.19 104 PRO A N 1
ATOM 742 C CA . PRO A 1 104 ? 25.086 13.534 -0.138 1.00 60.19 104 PRO A CA 1
ATOM 743 C C . PRO A 1 104 ? 25.000 12.032 0.159 1.00 60.19 104 PRO A C 1
ATOM 745 O O . PRO A 1 104 ? 24.569 11.619 1.237 1.00 60.19 104 PRO A O 1
ATOM 748 N N . ASP A 1 105 ? 25.470 11.248 -0.811 1.00 52.56 105 ASP A N 1
ATOM 749 C CA . ASP A 1 105 ? 25.723 9.812 -0.737 1.00 52.56 105 ASP A CA 1
ATOM 750 C C . ASP A 1 105 ? 26.285 9.391 0.629 1.00 52.56 105 ASP A C 1
ATOM 752 O O . ASP A 1 105 ? 27.390 9.782 1.012 1.00 52.56 105 ASP A O 1
ATOM 756 N N . THR A 1 106 ? 25.531 8.558 1.347 1.00 47.97 106 THR A N 1
ATOM 757 C CA . THR A 1 106 ? 26.040 7.794 2.489 1.00 47.97 106 THR A CA 1
ATOM 758 C C . THR A 1 106 ? 25.860 6.305 2.218 1.00 47.97 106 THR A C 1
ATOM 760 O O . THR A 1 106 ? 24.756 5.773 2.165 1.00 47.97 106 THR A O 1
ATOM 763 N N . ASP A 1 107 ? 27.006 5.672 1.976 1.00 42.06 107 ASP A N 1
ATOM 764 C CA . ASP A 1 107 ? 27.398 4.351 2.459 1.00 42.06 107 ASP A CA 1
ATOM 765 C C . ASP A 1 107 ? 26.421 3.187 2.250 1.00 42.06 107 ASP A C 1
ATOM 767 O O . ASP A 1 107 ? 25.776 2.677 3.165 1.00 42.06 107 ASP A O 1
ATOM 771 N N . VAL A 1 108 ? 26.458 2.650 1.030 1.00 51.31 108 VAL A N 1
ATOM 772 C CA . VAL A 1 108 ? 26.138 1.244 0.766 1.00 51.31 108 VAL A CA 1
ATOM 773 C C . VAL A 1 108 ? 27.289 0.376 1.296 1.00 51.31 108 VAL A C 1
ATOM 775 O O . VAL A 1 108 ? 28.262 0.118 0.594 1.00 51.31 108 VAL A O 1
ATOM 778 N N . ASN A 1 109 ? 27.176 -0.068 2.545 1.00 48.03 109 ASN A N 1
ATOM 779 C CA . ASN A 1 109 ? 27.861 -1.237 3.107 1.00 48.03 109 ASN A CA 1
ATOM 780 C C . ASN A 1 109 ? 26.799 -1.977 3.936 1.00 48.03 109 ASN A C 1
ATOM 782 O O . ASN A 1 109 ? 26.235 -1.393 4.851 1.00 48.03 109 ASN A O 1
ATOM 786 N N . ALA A 1 110 ? 26.318 -3.154 3.548 1.00 51.97 110 ALA A N 1
ATOM 787 C CA . ALA A 1 110 ? 26.991 -4.454 3.504 1.00 51.97 110 ALA A CA 1
ATOM 788 C C . ALA A 1 110 ? 26.378 -5.340 4.599 1.00 51.97 110 ALA A C 1
ATOM 790 O O . ALA A 1 110 ? 26.954 -5.484 5.666 1.00 51.97 110 ALA A O 1
ATOM 791 N N . ASP A 1 111 ? 25.231 -5.947 4.294 1.00 40.81 111 ASP A N 1
ATOM 792 C CA . ASP A 1 111 ? 24.752 -7.156 4.970 1.00 40.81 111 ASP A CA 1
ATOM 793 C C . ASP A 1 111 ? 24.516 -8.217 3.888 1.00 40.81 111 ASP A C 1
ATOM 795 O O . ASP A 1 111 ? 23.412 -8.431 3.390 1.00 40.81 111 ASP A O 1
ATOM 799 N N . ILE A 1 112 ? 25.623 -8.820 3.448 1.00 47.59 112 ILE A N 1
ATOM 800 C CA . ILE A 1 112 ? 25.615 -10.103 2.746 1.00 47.59 112 ILE A CA 1
ATOM 801 C C . ILE A 1 112 ? 25.652 -11.164 3.843 1.00 47.59 112 ILE A C 1
ATOM 803 O O . ILE A 1 112 ? 26.694 -11.407 4.452 1.00 47.59 112 ILE A O 1
ATOM 807 N N . ASP A 1 113 ? 24.495 -11.764 4.102 1.00 47.03 113 ASP A N 1
ATOM 808 C CA . ASP A 1 113 ? 24.348 -12.935 4.958 1.00 47.03 113 ASP A CA 1
ATOM 809 C C . ASP A 1 113 ? 24.920 -14.156 4.218 1.00 47.03 113 ASP A C 1
ATOM 811 O O . ASP A 1 113 ? 24.291 -14.739 3.333 1.00 47.03 113 ASP A O 1
ATOM 815 N N . ALA A 1 114 ? 26.181 -14.476 4.513 1.00 47.41 114 ALA A N 1
ATOM 816 C CA . ALA A 1 114 ? 26.884 -15.647 4.007 1.00 47.41 114 ALA A CA 1
ATOM 817 C C . ALA A 1 114 ? 26.993 -16.688 5.126 1.00 47.41 114 ALA A C 1
ATOM 819 O O . ALA A 1 114 ? 27.959 -16.712 5.888 1.00 47.41 114 ALA A O 1
ATOM 820 N N . SER A 1 115 ? 25.999 -17.568 5.190 1.00 50.78 115 SER A N 1
ATOM 821 C CA . SER A 1 115 ? 26.015 -18.764 6.028 1.00 50.78 115 SER A CA 1
ATOM 822 C C . SER A 1 115 ? 26.081 -20.016 5.149 1.00 50.78 115 SER A C 1
ATOM 824 O O . SER A 1 115 ? 25.053 -20.621 4.882 1.00 50.78 115 SER A O 1
ATOM 826 N N . GLU A 1 116 ? 27.278 -20.409 4.699 1.00 55.41 116 GLU A N 1
ATOM 827 C CA . GLU A 1 116 ? 27.594 -21.795 4.298 1.00 55.41 116 GLU A CA 1
ATOM 828 C C . GLU A 1 116 ? 29.121 -21.987 4.142 1.00 55.41 116 GLU A C 1
ATOM 830 O O . GLU A 1 116 ? 29.733 -21.327 3.299 1.00 55.41 116 GLU A O 1
ATOM 835 N N . PRO A 1 117 ? 29.780 -22.857 4.935 1.00 61.44 117 PRO A N 1
ATOM 836 C CA . PRO A 1 117 ? 31.187 -23.189 4.731 1.00 61.44 117 PRO A CA 1
ATOM 837 C C . PRO A 1 117 ? 31.336 -24.473 3.896 1.00 61.44 117 PRO A C 1
ATOM 839 O O . PRO A 1 117 ? 30.703 -25.479 4.223 1.00 61.44 117 PRO A O 1
ATOM 842 N N . PRO A 1 118 ? 32.214 -24.514 2.878 1.00 57.78 118 PRO A N 1
ATOM 843 C CA . PRO A 1 118 ? 32.721 -25.774 2.366 1.00 57.78 118 PRO A CA 1
ATOM 844 C C . PRO A 1 118 ? 34.000 -26.185 3.105 1.00 57.78 118 PRO A C 1
ATOM 846 O O . PRO A 1 118 ? 34.836 -25.361 3.484 1.00 57.78 118 PRO A O 1
ATOM 849 N N . GLU A 1 119 ? 34.106 -27.492 3.309 1.00 56.72 119 GLU A N 1
ATOM 850 C CA . GLU A 1 119 ? 35.192 -28.167 4.000 1.00 56.72 119 GLU A CA 1
ATOM 851 C C . GLU A 1 119 ? 36.540 -28.100 3.263 1.00 56.72 119 GLU A C 1
ATOM 853 O O . GLU A 1 119 ? 36.642 -27.914 2.051 1.00 56.72 119 GLU A O 1
ATOM 858 N N . GLU A 1 120 ? 37.563 -28.278 4.092 1.00 53.47 120 GLU A N 1
ATOM 859 C CA . GLU A 1 120 ? 38.997 -28.417 3.868 1.00 53.47 120 GLU A CA 1
ATOM 860 C C . GLU A 1 120 ? 39.432 -29.077 2.545 1.00 53.47 120 GLU A C 1
ATOM 862 O O . GLU A 1 120 ? 39.030 -30.190 2.206 1.00 53.47 120 GLU A O 1
ATOM 867 N N . SER A 1 121 ? 40.413 -28.469 1.868 1.00 47.53 121 SER A N 1
ATOM 868 C CA . SER A 1 121 ? 41.572 -29.219 1.354 1.00 47.53 121 SER A CA 1
ATOM 869 C C . SER A 1 121 ? 42.790 -28.312 1.157 1.00 47.53 121 SER A C 1
ATOM 871 O O . SER A 1 121 ? 42.706 -27.224 0.590 1.00 47.53 121 SER A O 1
ATOM 873 N N . ASP A 1 122 ? 43.919 -28.805 1.654 1.00 47.59 122 ASP A N 1
ATOM 874 C CA . ASP A 1 122 ? 45.264 -28.241 1.640 1.00 47.59 122 ASP A CA 1
ATOM 875 C C . ASP A 1 122 ? 45.822 -27.903 0.244 1.00 47.59 122 ASP A C 1
ATOM 877 O O . ASP A 1 122 ? 45.779 -28.742 -0.649 1.00 47.59 122 ASP A O 1
ATOM 881 N N . GLU A 1 123 ? 46.470 -26.736 0.103 1.00 55.75 123 GLU A N 1
ATOM 882 C CA . GLU A 1 123 ? 47.824 -26.596 -0.479 1.00 55.75 123 GLU A CA 1
ATOM 883 C C . GLU A 1 123 ? 48.322 -25.126 -0.438 1.00 55.75 123 GLU A C 1
ATOM 885 O O . GLU A 1 123 ? 47.626 -24.217 -0.897 1.00 55.75 123 GLU A O 1
ATOM 890 N N . PRO A 1 124 ? 49.542 -24.830 0.065 1.00 54.84 124 PRO A N 1
ATOM 891 C CA . PRO A 1 124 ? 50.044 -23.460 0.141 1.00 54.84 124 PRO A CA 1
ATOM 892 C C . PRO A 1 124 ? 50.802 -23.057 -1.134 1.00 54.84 124 PRO A C 1
ATOM 894 O O . PRO A 1 124 ? 52.026 -23.194 -1.226 1.00 54.84 124 PRO A O 1
ATOM 897 N N . LEU A 1 125 ? 50.099 -22.468 -2.104 1.00 45.62 125 LEU A N 1
ATOM 898 C CA . LEU A 1 125 ? 50.747 -21.716 -3.180 1.00 45.62 125 LEU A CA 1
ATOM 899 C C . LEU A 1 125 ? 51.196 -20.345 -2.663 1.00 45.62 125 LEU A C 1
ATOM 901 O O . LEU A 1 125 ? 50.399 -19.472 -2.323 1.00 45.62 125 LEU A O 1
ATOM 905 N N . ARG A 1 126 ? 52.518 -20.156 -2.614 1.00 53.78 126 ARG A N 1
ATOM 906 C CA . ARG A 1 126 ? 53.175 -18.886 -2.295 1.00 53.78 126 ARG A CA 1
ATOM 907 C C . ARG A 1 126 ? 52.910 -17.847 -3.385 1.00 53.78 126 ARG A C 1
ATOM 909 O O . ARG A 1 126 ? 53.710 -17.694 -4.306 1.00 53.78 126 ARG A O 1
ATOM 916 N N . LEU A 1 127 ? 51.811 -17.111 -3.250 1.00 47.41 127 LEU A N 1
ATOM 917 C CA . LEU A 1 127 ? 51.574 -15.875 -3.987 1.00 47.41 127 LEU A CA 1
ATOM 918 C C . LEU A 1 127 ? 52.401 -14.733 -3.391 1.00 47.41 127 LEU A C 1
ATOM 920 O O . LEU A 1 127 ? 52.461 -14.518 -2.181 1.00 47.41 127 LEU A O 1
ATOM 924 N N . SER A 1 128 ? 53.090 -14.035 -4.285 1.00 49.84 128 SER A N 1
ATOM 925 C CA . SER A 1 128 ? 53.971 -12.914 -4.007 1.00 49.84 128 SER A CA 1
ATOM 926 C C . SER A 1 128 ? 53.224 -11.770 -3.321 1.00 49.84 128 SER A C 1
ATOM 928 O O . SER A 1 128 ? 52.178 -11.327 -3.787 1.00 49.84 128 SER A O 1
ATOM 930 N N . GLN A 1 129 ? 53.800 -11.289 -2.220 1.00 55.88 129 GLN A N 1
ATOM 931 C CA . GLN A 1 129 ? 53.371 -10.097 -1.495 1.00 55.88 129 GLN A CA 1
ATOM 932 C C . GLN A 1 129 ? 53.246 -8.892 -2.449 1.00 55.88 129 GLN A C 1
ATOM 934 O O . GLN A 1 129 ? 54.235 -8.551 -3.106 1.00 55.88 129 GLN A O 1
ATOM 939 N N . PRO A 1 130 ? 52.085 -8.216 -2.522 1.00 55.22 130 PRO A N 1
ATOM 940 C CA . PRO A 1 130 ? 51.998 -6.910 -3.158 1.00 55.22 130 PRO A CA 1
ATOM 941 C C . PRO A 1 130 ? 52.766 -5.880 -2.317 1.00 55.22 130 PRO A C 1
ATOM 943 O O . PRO A 1 130 ? 52.755 -5.923 -1.085 1.00 55.22 130 PRO A O 1
ATOM 946 N N . ALA A 1 131 ? 53.473 -4.978 -2.998 1.00 66.12 131 ALA A N 1
ATOM 947 C CA . ALA A 1 131 ? 54.268 -3.926 -2.375 1.00 66.12 131 A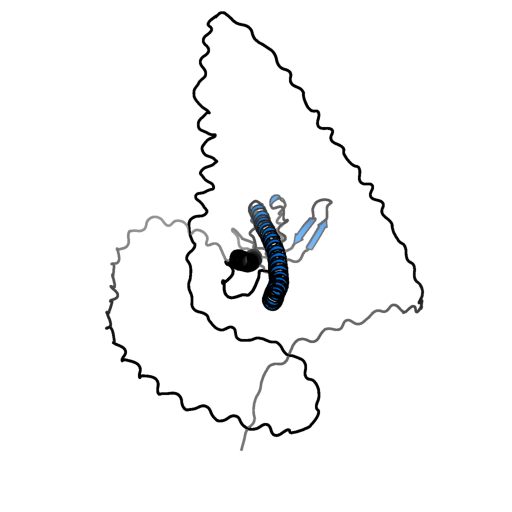LA A CA 1
ATOM 948 C C . ALA A 1 131 ? 53.413 -3.056 -1.428 1.00 66.12 131 ALA A C 1
ATOM 950 O O . ALA A 1 131 ? 52.251 -2.783 -1.740 1.00 66.12 131 ALA A O 1
ATOM 951 N N . PRO A 1 132 ? 53.967 -2.599 -0.288 1.00 67.06 132 PRO A N 1
ATOM 952 C CA . PRO A 1 132 ? 53.236 -1.745 0.638 1.00 67.06 132 PRO A CA 1
ATOM 953 C C . PRO A 1 132 ? 52.867 -0.407 -0.029 1.00 67.06 132 PRO A C 1
ATOM 955 O O . PRO A 1 132 ? 53.680 0.140 -0.782 1.00 67.06 132 PRO A O 1
ATOM 958 N N . PRO A 1 133 ? 51.667 0.139 0.240 1.00 66.06 133 PRO A N 1
ATOM 959 C CA . PRO A 1 133 ? 51.255 1.426 -0.304 1.00 66.06 133 PRO A CA 1
ATOM 960 C C . PRO A 1 133 ? 52.145 2.553 0.233 1.00 66.06 133 PRO A C 1
ATOM 962 O O . PRO A 1 133 ? 52.485 2.597 1.417 1.00 66.06 133 PRO A O 1
ATOM 965 N N . SER A 1 134 ? 52.525 3.467 -0.660 1.00 75.75 134 SER A N 1
ATOM 966 C CA . SER A 1 134 ? 53.288 4.675 -0.340 1.00 75.75 134 SER A CA 1
ATOM 967 C C . SER A 1 134 ? 52.598 5.506 0.755 1.00 75.75 134 SER A C 1
ATOM 969 O O . SER A 1 134 ? 51.368 5.597 0.760 1.00 75.75 134 SER A O 1
ATOM 971 N N . PRO A 1 135 ? 53.356 6.153 1.661 1.00 70.00 135 PRO A N 1
ATOM 972 C CA . PRO A 1 135 ? 52.780 6.973 2.720 1.00 70.00 135 PRO A CA 1
ATOM 973 C C . PRO A 1 135 ? 52.019 8.172 2.138 1.00 70.00 135 PRO A C 1
ATOM 975 O O . PRO A 1 135 ? 52.541 8.910 1.299 1.00 70.00 135 PRO A O 1
ATOM 978 N N . LEU A 1 136 ? 50.778 8.347 2.600 1.00 70.69 136 LEU A N 1
ATOM 979 C CA . LEU A 1 136 ? 49.916 9.484 2.277 1.00 70.69 136 LEU A CA 1
ATOM 980 C C . LEU A 1 136 ? 50.567 10.814 2.710 1.00 70.69 136 LEU A C 1
ATOM 982 O O . LEU A 1 136 ? 51.228 10.859 3.753 1.00 70.69 136 LEU A O 1
ATOM 986 N N . PRO A 1 137 ? 50.376 11.908 1.948 1.00 76.88 137 PRO A N 1
ATOM 987 C CA . PRO A 1 137 ? 50.835 13.231 2.353 1.00 76.88 137 PRO A CA 1
ATOM 988 C C . PRO A 1 137 ? 50.094 13.714 3.616 1.00 76.88 137 PRO A C 1
ATOM 990 O O . PRO A 1 137 ? 48.928 13.365 3.816 1.00 76.88 137 PRO A O 1
ATOM 993 N N . PRO A 1 138 ? 50.743 14.523 4.475 1.00 69.44 138 PRO A N 1
ATOM 994 C CA . PRO A 1 138 ? 50.134 15.019 5.703 1.00 69.44 138 PRO A CA 1
ATOM 995 C C . PRO A 1 138 ? 48.947 15.944 5.404 1.00 69.44 138 PRO A C 1
ATOM 997 O O . PRO A 1 138 ? 49.055 16.880 4.609 1.00 69.44 138 PRO A O 1
ATOM 1000 N N . LEU A 1 139 ? 47.823 15.675 6.071 1.00 61.56 139 LEU A N 1
ATOM 1001 C CA . LEU A 1 139 ? 46.630 16.522 6.073 1.00 61.56 139 LEU A CA 1
ATOM 1002 C C . LEU A 1 139 ? 46.951 17.922 6.637 1.00 61.56 139 LEU A C 1
ATOM 1004 O O . LEU A 1 139 ? 47.712 18.027 7.605 1.00 61.56 139 LEU A O 1
ATOM 1008 N N . PRO A 1 140 ? 46.370 18.998 6.075 1.00 61.00 140 PRO A N 1
ATOM 1009 C CA . PRO A 1 140 ? 46.516 20.343 6.616 1.00 61.00 140 PRO A CA 1
ATOM 1010 C C . PRO A 1 140 ? 45.805 20.472 7.970 1.00 61.00 140 PRO A C 1
ATOM 1012 O O . PRO A 1 140 ? 44.680 20.008 8.153 1.00 61.00 140 PRO A O 1
ATOM 1015 N N . SER A 1 141 ? 46.485 21.116 8.919 1.00 66.75 141 SER A N 1
ATOM 1016 C CA . SER A 1 141 ? 46.015 21.361 10.283 1.00 66.75 141 SER A CA 1
ATOM 1017 C C . SER A 1 141 ? 44.670 22.104 10.326 1.00 66.75 141 SER A C 1
ATOM 1019 O O . SER A 1 141 ? 44.471 23.036 9.541 1.00 66.75 141 SER A O 1
ATOM 1021 N N . PRO A 1 142 ? 43.772 21.772 11.273 1.00 59.44 142 PRO A N 1
ATOM 1022 C CA . PRO A 1 142 ? 42.520 22.496 11.451 1.00 59.44 142 PRO A CA 1
ATOM 1023 C C . PRO A 1 142 ? 42.772 23.929 11.944 1.00 59.44 142 PRO A C 1
ATOM 1025 O O . PRO A 1 142 ? 43.559 24.171 12.861 1.00 59.44 142 PRO A O 1
ATOM 1028 N N . LEU A 1 143 ? 42.088 24.877 11.302 1.00 55.88 143 LEU A N 1
ATOM 1029 C CA . LEU A 1 143 ? 42.028 26.288 11.681 1.00 55.88 143 LEU A CA 1
ATOM 1030 C C . LEU A 1 143 ? 41.366 26.466 13.064 1.00 55.88 143 LEU A C 1
ATOM 1032 O O . LEU A 1 143 ? 40.509 25.666 13.443 1.00 55.88 143 LEU A O 1
ATOM 1036 N N . PRO A 1 144 ? 41.739 27.512 13.822 1.00 56.62 144 PRO A N 1
ATOM 1037 C CA . PRO A 1 144 ? 41.267 27.718 15.184 1.00 56.62 144 PRO A CA 1
ATOM 1038 C C . PRO A 1 144 ? 39.793 28.134 15.229 1.00 56.62 144 PRO A C 1
ATOM 1040 O O . PRO A 1 144 ? 39.372 29.087 14.574 1.00 56.62 144 PRO A O 1
ATOM 1043 N N . THR A 1 145 ? 39.038 27.438 16.078 1.00 45.78 145 THR A N 1
ATOM 1044 C CA . THR A 1 145 ? 37.673 27.761 16.494 1.00 45.78 145 THR A CA 1
ATOM 1045 C C . THR A 1 145 ? 37.617 29.177 17.066 1.00 45.78 145 THR A C 1
ATOM 1047 O O . THR A 1 145 ? 38.156 29.455 18.139 1.00 45.78 145 THR A O 1
ATOM 1050 N N . GLN A 1 146 ? 36.962 30.082 16.342 1.00 47.28 146 GLN A N 1
ATOM 1051 C CA . GLN A 1 146 ? 36.656 31.422 16.821 1.00 47.28 146 GLN A CA 1
ATOM 1052 C C . GLN A 1 146 ? 35.498 31.320 17.822 1.00 47.28 146 GLN A C 1
ATOM 1054 O O . GLN A 1 146 ? 34.366 31.005 17.464 1.00 47.28 146 GLN A O 1
ATOM 1059 N N . GLN A 1 147 ? 35.821 31.543 19.095 1.00 43.12 147 GLN A N 1
ATOM 1060 C CA . GLN A 1 147 ? 34.863 31.718 20.181 1.00 43.12 147 GLN A CA 1
ATOM 1061 C C . GLN A 1 147 ? 33.969 32.923 19.867 1.00 43.12 147 GLN A C 1
ATOM 1063 O O . GLN A 1 147 ? 34.449 34.057 19.837 1.00 43.12 147 GLN A O 1
ATOM 1068 N N . VAL A 1 148 ? 32.678 32.682 19.642 1.00 46.34 148 VAL A N 1
ATOM 1069 C CA . VAL A 1 148 ? 31.660 33.733 19.692 1.00 46.34 148 VAL A CA 1
ATOM 1070 C C . VAL A 1 148 ? 31.081 33.739 21.098 1.00 46.34 148 VAL A C 1
ATOM 1072 O O . VAL A 1 148 ? 30.750 32.703 21.672 1.00 46.34 148 VAL A O 1
ATOM 1075 N N . ALA A 1 149 ? 31.089 34.940 21.655 1.00 40.50 149 ALA A N 1
ATOM 1076 C CA . ALA A 1 149 ? 30.861 35.262 23.041 1.00 40.50 149 ALA A CA 1
ATOM 1077 C C . ALA A 1 149 ? 29.447 34.924 23.526 1.00 40.50 149 ALA A C 1
ATOM 1079 O O . ALA A 1 149 ? 28.460 35.032 22.799 1.00 40.50 149 ALA A O 1
ATOM 1080 N N . ALA A 1 150 ? 29.405 34.585 24.811 1.00 44.81 150 ALA A N 1
ATOM 1081 C CA . ALA A 1 150 ? 28.227 34.544 25.649 1.00 44.81 150 ALA A CA 1
ATOM 1082 C C . ALA A 1 150 ? 27.459 35.875 25.598 1.00 44.81 150 ALA A C 1
ATOM 1084 O O . ALA A 1 150 ? 28.019 36.935 25.878 1.00 44.81 150 ALA A O 1
ATOM 1085 N N . ALA A 1 151 ? 26.167 35.791 25.295 1.00 44.59 151 ALA A N 1
ATOM 1086 C CA . ALA A 1 151 ? 25.187 36.797 25.663 1.00 44.59 151 ALA A CA 1
ATOM 1087 C C . ALA A 1 151 ? 24.255 36.158 26.700 1.00 44.59 151 ALA A C 1
ATOM 1089 O O . ALA A 1 151 ? 23.383 35.357 26.368 1.00 44.59 151 ALA A O 1
ATOM 1090 N N . GLU A 1 152 ? 24.522 36.483 27.965 1.00 44.50 152 GLU A N 1
ATOM 1091 C CA . GLU A 1 152 ? 23.583 36.384 29.081 1.00 44.50 152 GLU A CA 1
ATOM 1092 C C . GLU A 1 152 ? 22.241 37.014 28.688 1.00 44.50 152 GLU A C 1
ATOM 1094 O O . GLU A 1 152 ? 22.173 38.205 28.383 1.00 44.50 152 GLU A O 1
ATOM 1099 N N . LEU A 1 153 ? 21.168 36.229 28.749 1.00 46.44 153 LEU A N 1
ATOM 1100 C CA . LEU A 1 153 ? 19.815 36.747 28.899 1.00 46.44 153 LEU A CA 1
ATOM 1101 C C . LEU A 1 153 ? 19.313 36.319 30.275 1.00 46.44 153 LEU A C 1
ATOM 1103 O O . LEU A 1 153 ? 19.203 35.135 30.586 1.00 46.44 153 LEU A O 1
ATOM 1107 N N . ALA A 1 154 ? 19.095 37.336 31.100 1.00 56.94 154 ALA A N 1
ATOM 1108 C CA . ALA A 1 154 ? 18.604 37.263 32.461 1.00 56.94 154 ALA A CA 1
ATOM 1109 C C . ALA A 1 154 ? 17.167 36.709 32.538 1.00 56.94 154 ALA A C 1
ATOM 1111 O O . ALA A 1 154 ? 16.368 36.965 31.635 1.00 56.94 154 ALA A O 1
ATOM 1112 N N . PRO A 1 155 ? 16.793 36.038 33.641 1.00 52.47 155 PRO A N 1
ATOM 1113 C CA . PRO A 1 155 ? 15.400 35.862 34.014 1.00 52.47 155 PRO A CA 1
ATOM 1114 C C . PRO A 1 155 ? 14.903 37.121 34.742 1.00 52.47 155 PRO A C 1
ATOM 1116 O O . PRO A 1 155 ? 15.406 37.481 35.806 1.00 52.47 155 PRO A O 1
ATOM 1119 N N . THR A 1 156 ? 13.914 37.805 34.173 1.00 51.66 156 THR A N 1
ATOM 1120 C CA . THR A 1 156 ? 13.104 38.791 34.894 1.00 51.66 156 THR A CA 1
ATOM 1121 C C . THR A 1 156 ? 12.107 38.054 35.783 1.00 51.66 156 THR A C 1
ATOM 1123 O O . THR A 1 156 ? 11.133 37.484 35.296 1.00 51.66 156 THR A O 1
ATOM 1126 N N . GLU A 1 157 ? 12.384 38.053 37.086 1.00 51.62 157 GLU A N 1
ATOM 1127 C CA . GLU A 1 157 ? 11.390 37.845 38.136 1.00 51.62 157 GLU A CA 1
ATOM 1128 C C . GLU A 1 157 ? 10.403 39.023 38.116 1.00 51.62 157 GLU A C 1
ATOM 1130 O O . GLU A 1 157 ? 10.753 40.135 38.514 1.00 51.62 157 GLU A O 1
ATOM 1135 N N . GLU A 1 158 ? 9.169 38.791 37.668 1.00 52.84 158 GLU A N 1
ATOM 1136 C CA . GLU A 1 158 ? 8.046 39.662 38.013 1.00 52.84 158 GLU A CA 1
ATOM 1137 C C . GLU A 1 158 ? 7.320 39.071 39.219 1.00 52.84 158 GLU A C 1
ATOM 1139 O O . GLU A 1 158 ? 6.597 38.077 39.159 1.00 52.84 158 GLU A O 1
ATOM 1144 N N . LEU A 1 159 ? 7.619 39.701 40.349 1.00 55.75 159 LEU A N 1
ATOM 1145 C CA . LEU A 1 159 ? 7.005 39.531 41.648 1.00 55.75 159 LEU A CA 1
ATOM 1146 C C . LEU A 1 159 ? 5.742 40.405 41.660 1.00 55.75 159 LEU A C 1
ATOM 1148 O O . LEU A 1 159 ? 5.804 41.573 42.044 1.00 55.75 159 LEU A O 1
ATOM 1152 N N . GLU A 1 160 ? 4.609 39.878 41.189 1.00 53.31 160 GLU A N 1
ATOM 1153 C CA . GLU A 1 160 ? 3.323 40.563 41.348 1.00 53.31 160 GLU A CA 1
ATOM 1154 C C . GLU A 1 160 ? 2.670 40.222 42.685 1.00 53.31 160 GLU A C 1
ATOM 1156 O O . GLU A 1 160 ? 2.620 39.081 43.146 1.00 53.31 160 GLU A O 1
ATOM 1161 N N . ALA A 1 161 ? 2.244 41.300 43.330 1.00 55.00 161 ALA A N 1
ATOM 1162 C CA . ALA A 1 161 ? 1.824 41.375 44.704 1.00 55.00 161 ALA A CA 1
ATOM 1163 C C . ALA A 1 161 ? 0.432 40.782 44.944 1.00 55.00 161 ALA A C 1
ATOM 1165 O O . ALA A 1 161 ? -0.493 40.918 44.149 1.00 55.00 161 ALA A O 1
ATOM 1166 N N . ASP A 1 162 ? 0.328 40.210 46.134 1.00 52.47 162 ASP A N 1
ATOM 1167 C CA . ASP A 1 162 ? -0.849 39.783 46.881 1.00 52.47 162 ASP A CA 1
ATOM 1168 C C . ASP A 1 162 ? -1.976 40.850 46.910 1.00 52.47 162 ASP A C 1
ATOM 1170 O O . ASP A 1 162 ? -1.778 41.932 47.482 1.00 52.47 162 ASP A O 1
ATOM 1174 N N . PRO A 1 163 ? -3.173 40.591 46.342 1.00 65.31 163 PRO A N 1
ATOM 1175 C CA . PRO A 1 163 ? -4.372 41.347 46.667 1.00 65.31 163 PRO A CA 1
ATOM 1176 C C . PRO A 1 163 ? -5.090 40.733 47.880 1.00 65.31 163 PRO A C 1
ATOM 1178 O O . PRO A 1 163 ? -5.461 39.562 47.910 1.00 65.31 163 PRO A O 1
ATOM 1181 N N . ALA A 1 164 ? -5.292 41.589 48.881 1.00 61.19 164 ALA A N 1
ATOM 1182 C CA . ALA A 1 164 ? -5.961 41.340 50.152 1.00 61.19 164 ALA A CA 1
ATOM 1183 C C . ALA A 1 164 ? -7.325 40.606 50.049 1.00 61.19 164 ALA A C 1
ATOM 1185 O O . ALA A 1 164 ? -8.038 40.749 49.055 1.00 61.19 164 ALA A O 1
ATOM 1186 N N . PRO A 1 165 ? -7.730 39.881 51.113 1.00 58.31 165 PRO A N 1
ATOM 1187 C CA . PRO A 1 165 ? -8.924 39.037 51.125 1.00 58.31 165 PRO A CA 1
ATOM 1188 C C . PRO A 1 165 ? -10.228 39.847 51.164 1.00 58.31 165 PRO A C 1
ATOM 1190 O O . PRO A 1 165 ? -10.451 40.647 52.077 1.00 58.31 165 PRO A O 1
ATOM 1193 N N . GLU A 1 166 ? -11.118 39.583 50.207 1.00 59.28 166 GLU A N 1
ATOM 1194 C CA . GLU A 1 166 ? -12.502 40.063 50.229 1.00 59.28 166 GLU A CA 1
ATOM 1195 C C . GLU A 1 166 ? -13.389 39.225 51.180 1.00 59.28 166 GLU A C 1
ATOM 1197 O O . GLU A 1 166 ? -13.135 38.035 51.402 1.00 59.28 166 GLU A O 1
ATOM 1202 N N . PRO A 1 167 ? -14.408 39.845 51.806 1.00 55.62 167 PRO A N 1
ATOM 1203 C CA . PRO A 1 167 ? -15.168 39.252 52.898 1.00 55.62 167 PRO A CA 1
ATOM 1204 C C . PRO A 1 167 ? -16.173 38.194 52.425 1.00 55.62 167 PRO A C 1
ATOM 1206 O O . PRO A 1 167 ? -17.076 38.477 51.648 1.00 55.62 167 PRO A O 1
ATOM 1209 N N . THR A 1 168 ? -16.034 36.999 53.003 1.00 57.41 168 THR A N 1
ATOM 1210 C CA . THR A 1 168 ? -17.079 36.012 53.339 1.00 57.41 168 THR A CA 1
ATOM 1211 C C . THR A 1 168 ? -18.492 36.327 52.837 1.00 57.41 168 THR A C 1
ATOM 1213 O O . THR A 1 168 ? -19.279 36.964 53.542 1.00 57.41 168 THR A O 1
ATOM 1216 N N . GLU A 1 169 ? -18.837 35.773 51.678 1.00 45.75 169 GLU A N 1
ATOM 1217 C CA . GLU A 1 169 ? -20.218 35.586 51.246 1.00 45.75 169 GLU A CA 1
ATOM 1218 C C . GLU A 1 169 ? -20.565 34.090 51.324 1.00 45.75 169 GLU A C 1
ATOM 1220 O O . GLU A 1 169 ? -19.782 33.232 50.929 1.00 45.75 169 GLU A O 1
ATOM 1225 N N . ALA A 1 170 ? -21.698 33.826 51.976 1.00 52.03 170 ALA A N 1
ATOM 1226 C CA . ALA A 1 170 ? -22.435 32.575 52.146 1.00 52.03 170 ALA A CA 1
ATOM 1227 C C . ALA A 1 170 ? -21.721 31.251 51.802 1.00 52.03 170 ALA A C 1
ATOM 1229 O O . ALA A 1 170 ? -21.551 30.871 50.651 1.00 52.03 170 ALA A O 1
ATOM 1230 N N . THR A 1 171 ? -21.441 30.489 52.860 1.00 50.56 171 THR A N 1
ATOM 1231 C CA . THR A 1 171 ? -21.210 29.044 52.855 1.00 50.56 171 THR A CA 1
ATOM 1232 C C . THR A 1 171 ? -22.263 28.318 52.014 1.00 50.56 171 THR A C 1
ATOM 1234 O O . THR A 1 171 ? -23.344 27.990 52.509 1.00 50.56 171 THR A O 1
ATOM 1237 N N . ASP A 1 172 ? -21.922 28.031 50.762 1.00 53.84 172 ASP A N 1
ATOM 1238 C CA . ASP A 1 172 ? -22.547 26.944 50.024 1.00 53.84 172 ASP A CA 1
ATOM 1239 C C . ASP A 1 172 ? -22.334 25.642 50.813 1.00 53.84 172 ASP A C 1
ATOM 1241 O O . ASP A 1 172 ? -21.240 25.408 51.352 1.00 53.84 172 ASP A O 1
ATOM 1245 N N . PRO A 1 173 ? -23.367 24.790 50.948 1.00 67.31 173 PRO A N 1
ATOM 1246 C CA . PRO A 1 173 ? -23.197 23.490 51.570 1.00 67.31 173 PRO A CA 1
ATOM 1247 C C . PRO A 1 173 ? -22.105 22.723 50.811 1.00 67.31 173 PRO A C 1
ATOM 1249 O O . PRO A 1 173 ? -22.071 22.776 49.581 1.00 67.31 173 PRO A O 1
ATOM 1252 N N . PRO A 1 174 ? -21.204 22.016 51.516 1.00 60.69 174 PRO A N 1
ATOM 1253 C CA . PRO A 1 174 ? -20.118 21.291 50.877 1.00 60.69 174 PRO A CA 1
ATOM 1254 C C . PRO A 1 174 ? -20.710 20.320 49.858 1.00 60.69 174 PRO A C 1
ATOM 1256 O O . PRO A 1 174 ? -21.410 19.375 50.233 1.00 60.69 174 PRO A O 1
ATOM 1259 N N . VAL A 1 175 ? -20.441 20.574 48.574 1.00 55.50 175 VAL A N 1
ATOM 1260 C CA . VAL A 1 175 ? -20.736 19.636 47.492 1.00 55.50 175 VAL A CA 1
ATOM 1261 C C . VAL A 1 175 ? -20.123 18.300 47.917 1.00 55.50 175 VAL A C 1
ATOM 1263 O O . VAL A 1 175 ? -18.925 18.265 48.223 1.00 55.50 175 VAL A O 1
ATOM 1266 N N . PRO A 1 176 ? -20.918 17.223 48.051 1.00 58.47 176 PRO A N 1
ATOM 1267 C CA . PRO A 1 176 ? -20.414 15.955 48.547 1.00 58.47 176 PRO A CA 1
ATOM 1268 C C . PRO A 1 176 ? -19.296 15.492 47.617 1.00 58.47 176 PRO A C 1
ATOM 1270 O O . PRO A 1 176 ? -19.517 15.226 46.439 1.00 58.47 176 PRO A O 1
ATOM 1273 N N . ALA A 1 177 ? -18.073 15.456 48.147 1.00 50.56 177 ALA A N 1
ATOM 1274 C CA . ALA A 1 177 ? -16.903 15.009 47.415 1.00 50.56 177 ALA A CA 1
ATOM 1275 C C . ALA A 1 177 ? -17.170 13.599 46.870 1.00 50.56 177 ALA A C 1
ATOM 1277 O O . ALA A 1 177 ? -17.398 12.683 47.662 1.00 50.56 177 ALA A O 1
ATOM 1278 N N . LEU A 1 178 ? -17.146 13.443 45.540 1.00 48.78 178 LEU A N 1
ATOM 1279 C CA . LEU A 1 178 ? -17.241 12.163 44.834 1.00 48.78 178 LEU A CA 1
ATOM 1280 C C . LEU A 1 178 ? -16.259 11.171 45.467 1.00 48.78 178 LEU A C 1
ATOM 1282 O O . LEU A 1 178 ? -15.038 11.255 45.308 1.00 48.78 178 LEU A O 1
ATOM 1286 N N . THR A 1 179 ? -16.790 10.266 46.284 1.00 46.91 179 THR A N 1
ATOM 1287 C CA . THR A 1 179 ? -15.971 9.341 47.052 1.00 46.91 179 THR A CA 1
ATOM 1288 C C . THR A 1 179 ? -15.461 8.240 46.139 1.00 46.91 179 THR A C 1
ATOM 1290 O O . THR A 1 179 ? -16.246 7.441 45.649 1.00 46.91 179 THR A O 1
ATOM 1293 N N . LYS A 1 180 ? -14.135 8.201 45.972 1.00 47.19 180 LYS A N 1
ATOM 1294 C CA . LYS A 1 180 ? -13.284 7.034 45.687 1.00 47.19 180 LYS A CA 1
ATOM 1295 C C . LYS A 1 180 ? -13.979 5.899 44.910 1.00 47.19 180 LYS A C 1
ATOM 1297 O O . LYS A 1 180 ? -14.560 5.001 45.508 1.00 47.19 180 LYS A O 1
ATOM 1302 N N . THR A 1 181 ? -13.832 5.919 43.585 1.00 54.34 181 THR A N 1
ATOM 1303 C CA . THR A 1 181 ? -14.179 4.814 42.677 1.00 54.34 181 THR A CA 1
ATOM 1304 C C . THR A 1 181 ? -13.466 3.529 43.098 1.00 54.34 181 THR A C 1
ATOM 1306 O O . THR A 1 181 ? -12.259 3.386 42.871 1.00 54.34 181 THR A O 1
ATOM 1309 N N . ASP A 1 182 ? -14.196 2.590 43.695 1.00 57.59 182 ASP A N 1
ATOM 1310 C CA . ASP A 1 182 ? -13.764 1.197 43.766 1.00 57.59 182 ASP A CA 1
ATOM 1311 C C . ASP A 1 182 ? -13.796 0.657 42.328 1.00 57.59 182 ASP A C 1
ATOM 1313 O O . ASP A 1 182 ? -14.859 0.517 41.728 1.00 57.59 182 ASP A O 1
ATOM 1317 N N . ARG A 1 183 ? -12.617 0.429 41.738 1.00 53.91 183 ARG A N 1
ATOM 1318 C CA . ARG A 1 183 ? -12.466 -0.117 40.381 1.00 53.91 183 ARG A CA 1
ATOM 1319 C C . ARG A 1 183 ? -12.253 -1.630 40.477 1.00 53.91 183 ARG A C 1
ATOM 1321 O O . ARG A 1 183 ? -11.111 -2.038 40.697 1.00 53.91 183 ARG A O 1
ATOM 1328 N N . PRO A 1 184 ? -13.293 -2.469 40.343 1.00 56.16 184 PRO A N 1
ATOM 1329 C CA . PRO A 1 184 ? -13.089 -3.904 40.208 1.00 56.16 184 PRO A CA 1
ATOM 1330 C C . PRO A 1 184 ? -12.410 -4.173 38.857 1.00 56.16 184 PRO A C 1
ATOM 1332 O O . PRO A 1 184 ? -12.962 -3.871 37.801 1.00 56.16 184 PRO A O 1
ATOM 1335 N N . TYR A 1 185 ? -11.187 -4.697 38.878 1.00 50.97 185 TYR A N 1
ATOM 1336 C CA . TYR A 1 185 ? -10.491 -5.130 37.666 1.00 50.97 185 TYR A CA 1
ATOM 1337 C C . TYR A 1 185 ? -10.830 -6.601 37.366 1.00 50.97 185 TYR A C 1
ATOM 1339 O O . TYR A 1 185 ? -10.908 -7.417 38.280 1.00 50.97 185 TYR A O 1
ATOM 1347 N N . GLY A 1 186 ? -11.010 -6.920 36.078 1.00 51.53 186 GLY A N 1
ATOM 1348 C CA . GLY A 1 186 ? -10.813 -8.226 35.423 1.00 51.53 186 GLY A CA 1
ATOM 1349 C C . GLY A 1 186 ? -11.425 -9.482 36.067 1.00 51.53 186 GLY A C 1
ATOM 1350 O O . GLY A 1 186 ? -12.490 -9.918 35.634 1.00 51.53 186 GLY A O 1
ATOM 1351 N N . PRO A 1 187 ? -10.768 -10.140 37.041 1.00 55.56 187 PRO A N 1
ATOM 1352 C CA . PRO A 1 187 ? -11.266 -11.400 37.611 1.00 55.56 187 PRO A CA 1
ATOM 1353 C C . PRO A 1 187 ? -12.431 -11.271 38.613 1.00 55.56 187 PRO A C 1
ATOM 1355 O O . PRO A 1 187 ? -13.053 -12.281 38.942 1.00 55.56 187 PRO A O 1
ATOM 1358 N N . ASP A 1 188 ? -12.772 -10.067 39.084 1.00 63.62 188 ASP A N 1
ATOM 1359 C CA . ASP A 1 188 ? -13.727 -9.886 40.196 1.00 63.62 188 ASP A CA 1
ATOM 1360 C C . ASP A 1 188 ? -15.214 -9.880 39.787 1.00 63.62 188 ASP A C 1
ATOM 1362 O O . ASP A 1 188 ? -16.100 -9.691 40.626 1.00 63.62 188 ASP A O 1
ATOM 1366 N N . CYS A 1 189 ? -15.510 -10.101 38.505 1.00 75.38 189 CYS A N 1
ATOM 1367 C CA . CYS A 1 189 ? -16.868 -10.094 37.960 1.00 75.38 189 CYS A CA 1
ATOM 1368 C C . CYS A 1 189 ? -17.217 -11.445 37.301 1.00 75.38 189 CYS A C 1
ATOM 1370 O O . CYS A 1 189 ? -17.381 -11.516 36.074 1.00 75.38 189 CYS A O 1
ATOM 1372 N N . PRO A 1 190 ? -17.300 -12.542 38.085 1.00 86.50 190 PRO A N 1
ATOM 1373 C CA . PRO A 1 190 ? -17.607 -13.857 37.545 1.00 86.50 190 PRO A CA 1
ATOM 1374 C C . PRO A 1 190 ? -19.005 -13.875 36.922 1.00 86.50 190 PRO A C 1
ATOM 1376 O O . PRO A 1 190 ? -19.971 -13.318 37.460 1.00 86.50 190 PRO A O 1
ATOM 1379 N N . VAL A 1 191 ? -19.109 -14.551 35.778 1.00 91.44 191 VAL A N 1
ATOM 1380 C CA . VAL A 1 191 ? -20.390 -14.819 35.126 1.00 91.44 191 VAL A CA 1
ATOM 1381 C C . VAL A 1 191 ? -21.178 -15.790 36.001 1.00 91.44 191 VAL A C 1
ATOM 1383 O O . VAL A 1 191 ? -20.731 -16.903 36.267 1.00 91.44 191 VAL A O 1
ATOM 1386 N N . ARG A 1 192 ? -22.347 -15.353 36.473 1.00 93.44 192 ARG A N 1
ATOM 1387 C CA . ARG A 1 192 ? -23.251 -16.148 37.312 1.00 93.44 192 ARG A CA 1
ATOM 1388 C C . ARG A 1 192 ? -24.154 -17.034 36.462 1.00 93.44 192 ARG A C 1
ATOM 1390 O O . ARG A 1 192 ? -24.359 -18.197 36.795 1.00 93.44 192 ARG A O 1
ATOM 1397 N N . SER A 1 193 ? -24.703 -16.477 35.390 1.00 95.75 193 SER A N 1
ATOM 1398 C CA . SER A 1 193 ? -25.583 -17.181 34.460 1.00 95.75 193 SER A CA 1
ATOM 1399 C C . SER A 1 193 ? -25.520 -16.547 33.079 1.00 95.75 193 SER A C 1
ATOM 1401 O O . SER A 1 193 ? -25.303 -15.344 32.949 1.00 95.75 193 SER A O 1
ATOM 1403 N N . VAL A 1 194 ? -25.728 -17.373 32.058 1.00 96.44 194 VAL A N 1
ATOM 1404 C CA . VAL A 1 194 ? -25.907 -16.940 30.673 1.00 96.44 194 VAL A CA 1
ATOM 1405 C C . VAL A 1 194 ? -27.193 -17.572 30.165 1.00 96.44 194 VAL A C 1
ATOM 1407 O O . VAL A 1 194 ? -27.343 -18.792 30.234 1.00 96.44 194 VAL A O 1
ATOM 1410 N N . ILE A 1 195 ? -28.115 -16.751 29.675 1.00 96.81 195 ILE A N 1
ATOM 1411 C CA . ILE A 1 195 ? -29.343 -17.194 29.017 1.00 96.81 195 ILE A CA 1
ATOM 1412 C C . ILE A 1 195 ? -29.249 -16.745 27.563 1.00 96.81 195 ILE A C 1
ATOM 1414 O O . ILE A 1 195 ? -29.171 -15.553 27.282 1.00 96.81 195 ILE A O 1
ATOM 1418 N N . VAL A 1 196 ? -29.216 -17.700 26.638 1.00 97.19 196 VAL A N 1
ATOM 1419 C CA . VAL A 1 196 ? -29.103 -17.426 25.202 1.00 97.19 196 VAL A CA 1
ATOM 1420 C C . VAL A 1 196 ? -30.493 -17.494 24.575 1.00 97.19 196 VAL A C 1
ATOM 1422 O O . VAL A 1 196 ? -31.185 -18.505 24.696 1.00 97.19 196 VAL A O 1
ATOM 1425 N N . TYR A 1 197 ? -30.890 -16.412 23.919 1.00 94.88 197 TYR A N 1
ATOM 1426 C CA . TYR A 1 197 ? -32.078 -16.301 23.078 1.00 94.88 197 TYR A CA 1
ATOM 1427 C C . TYR A 1 197 ? -31.669 -16.428 21.599 1.00 94.88 197 TYR A C 1
ATOM 1429 O O . TYR A 1 197 ? -30.492 -16.579 21.282 1.00 94.88 197 TYR A O 1
ATOM 1437 N N . LEU A 1 198 ? -32.637 -16.389 20.680 1.00 96.12 198 LEU A N 1
ATOM 1438 C CA . LEU A 1 198 ? -32.366 -16.536 19.242 1.00 96.12 198 LEU A CA 1
ATOM 1439 C C . LEU A 1 198 ? -31.468 -15.420 18.683 1.00 96.12 198 LEU A C 1
ATOM 1441 O O . LEU A 1 198 ? -30.675 -15.669 17.783 1.00 96.12 198 LEU A O 1
ATOM 1445 N N . ASP A 1 199 ? -31.609 -14.208 19.213 1.00 93.88 199 ASP A N 1
ATOM 1446 C CA . ASP A 1 199 ? -31.010 -12.971 18.707 1.00 93.88 199 ASP A CA 1
ATOM 1447 C C . ASP A 1 199 ? -30.055 -12.293 19.701 1.00 93.88 199 ASP A C 1
ATOM 1449 O O . ASP A 1 199 ? -29.292 -11.407 19.322 1.00 93.88 199 ASP A O 1
ATOM 1453 N N . LYS A 1 200 ? -30.078 -12.692 20.977 1.00 93.00 200 LYS A N 1
ATOM 1454 C CA . LYS A 1 200 ? -29.299 -12.056 22.046 1.00 93.00 200 LYS A CA 1
ATOM 1455 C C . LYS A 1 200 ? -28.943 -13.025 23.160 1.00 93.00 200 LYS A C 1
ATOM 1457 O O . LYS A 1 200 ? -29.561 -14.073 23.311 1.00 93.00 200 LYS A O 1
ATOM 1462 N N . ALA A 1 201 ? -27.981 -12.647 23.991 1.00 94.94 201 ALA A N 1
ATOM 1463 C CA . ALA A 1 201 ? -27.655 -13.368 25.212 1.00 94.94 201 ALA A CA 1
ATOM 1464 C C . ALA A 1 201 ? -27.735 -12.423 26.411 1.00 94.94 201 ALA A C 1
ATOM 1466 O O . ALA A 1 201 ? -27.172 -11.332 26.400 1.00 94.94 201 ALA A O 1
ATOM 1467 N N . GLU A 1 202 ? -28.421 -12.861 27.456 1.00 94.69 202 GLU A N 1
ATOM 1468 C CA . GLU A 1 202 ? -28.433 -12.197 28.749 1.00 94.69 202 GLU A CA 1
ATOM 1469 C C . GLU A 1 202 ? -27.332 -12.805 29.618 1.00 94.69 202 GLU A C 1
ATOM 1471 O O . GLU A 1 202 ? -27.327 -14.006 29.898 1.00 94.69 202 GLU A O 1
ATOM 1476 N N . VAL A 1 203 ? -26.371 -11.977 30.024 1.00 94.94 203 VAL A N 1
ATOM 1477 C CA . VAL A 1 203 ? -25.228 -12.389 30.843 1.00 94.94 203 VAL A CA 1
ATOM 1478 C C . VAL A 1 203 ? -25.355 -11.738 32.212 1.00 94.94 203 VAL A C 1
ATOM 1480 O O . VAL A 1 203 ? -25.111 -10.544 32.368 1.00 94.94 203 VAL A O 1
ATOM 1483 N N . SER A 1 204 ? -25.701 -12.525 33.227 1.00 94.06 204 SER A N 1
ATOM 1484 C CA . SER A 1 204 ? -25.779 -12.043 34.605 1.00 94.06 204 SER A CA 1
ATOM 1485 C C . SER A 1 204 ? -24.420 -12.205 35.277 1.00 94.06 204 SER A C 1
ATOM 1487 O O . SER A 1 204 ? -23.865 -13.307 35.328 1.00 94.06 204 SER A O 1
ATOM 1489 N N . ARG A 1 205 ? -23.882 -11.124 35.841 1.00 92.06 205 ARG A N 1
ATOM 1490 C CA . ARG A 1 205 ? -22.628 -11.136 36.605 1.00 92.06 205 ARG A CA 1
ATOM 1491 C C . ARG A 1 205 ? -22.864 -10.600 38.008 1.00 92.06 205 ARG A C 1
ATOM 1493 O O . ARG A 1 205 ? -23.741 -9.767 38.213 1.00 92.06 205 ARG A O 1
ATOM 1500 N N . GLN A 1 206 ? -22.100 -11.089 38.981 1.00 91.06 206 GLN A N 1
ATOM 1501 C CA . GLN A 1 206 ? -22.240 -10.659 40.371 1.00 91.06 206 GLN A CA 1
ATOM 1502 C C . GLN A 1 206 ? -20.972 -9.944 40.834 1.00 91.06 206 GLN A C 1
ATOM 1504 O O . GLN A 1 206 ? -19.921 -10.570 40.945 1.00 91.06 206 GLN A O 1
ATOM 1509 N N . LEU A 1 207 ? -21.090 -8.653 41.157 1.00 89.88 207 LEU A N 1
ATOM 1510 C CA . LEU A 1 207 ? -20.003 -7.857 41.727 1.00 89.88 207 LEU A CA 1
ATOM 1511 C C . LEU A 1 207 ? -20.240 -7.615 43.216 1.00 89.88 207 LEU A C 1
ATOM 1513 O O . LEU A 1 207 ? -21.328 -7.223 43.639 1.00 89.88 207 LEU A O 1
ATOM 1517 N N . LYS A 1 208 ? -19.201 -7.830 44.022 1.00 89.12 208 LYS A N 1
ATOM 1518 C CA . LYS A 1 208 ? -19.206 -7.468 45.442 1.00 89.12 208 LYS A CA 1
ATOM 1519 C C . LYS A 1 208 ? -18.588 -6.084 45.589 1.00 89.12 208 LYS A C 1
ATOM 1521 O O . LYS A 1 208 ? -17.380 -5.936 45.452 1.00 89.12 208 LYS A O 1
ATOM 1526 N N . LEU A 1 209 ? -19.416 -5.089 45.889 1.00 86.94 209 LEU A N 1
ATOM 1527 C CA . LEU A 1 209 ? -19.005 -3.690 46.007 1.00 86.94 209 LEU A CA 1
ATOM 1528 C C . LEU A 1 209 ? -19.186 -3.198 47.444 1.00 86.94 209 LEU A C 1
ATOM 1530 O O . LEU A 1 209 ? -20.128 -3.595 48.134 1.00 86.94 209 LEU A O 1
ATOM 1534 N N . ARG A 1 210 ? -18.301 -2.309 47.899 1.00 85.25 210 ARG A N 1
ATOM 1535 C CA . ARG A 1 210 ? -18.446 -1.603 49.180 1.00 85.25 210 ARG A CA 1
ATOM 1536 C C . ARG A 1 210 ? -18.946 -0.181 48.924 1.00 85.25 210 ARG A C 1
ATOM 1538 O O . ARG A 1 210 ? -18.193 0.778 49.017 1.00 85.25 210 ARG A O 1
ATOM 1545 N N . SER A 1 211 ? -20.232 -0.055 48.607 1.00 81.31 211 SER A N 1
ATOM 1546 C CA . SER A 1 211 ? -20.869 1.244 48.355 1.00 81.31 211 SER A CA 1
ATOM 1547 C C . SER A 1 211 ? -21.209 1.986 49.658 1.00 81.31 211 SER A C 1
ATOM 1549 O O . SER A 1 211 ? -21.491 1.376 50.695 1.00 81.31 211 SER A O 1
ATOM 1551 N N . ARG A 1 212 ? -21.164 3.321 49.604 1.00 84.62 212 ARG A N 1
ATOM 1552 C CA . ARG A 1 212 ? -21.660 4.237 50.642 1.00 84.62 212 ARG A CA 1
ATOM 1553 C C . ARG A 1 212 ? -22.936 4.913 50.139 1.00 84.62 212 ARG A C 1
ATOM 1555 O O . ARG A 1 212 ? -23.181 4.944 48.941 1.00 84.62 212 ARG A O 1
ATOM 1562 N N . ALA A 1 213 ? -23.736 5.473 51.047 1.00 86.00 213 ALA A N 1
ATOM 1563 C CA . ALA A 1 213 ? -24.898 6.266 50.650 1.00 86.00 213 ALA A CA 1
ATOM 1564 C C . ALA A 1 213 ? -24.464 7.437 49.747 1.00 86.00 213 ALA A C 1
ATOM 1566 O O . ALA A 1 213 ? -23.571 8.195 50.127 1.00 86.00 213 ALA A O 1
ATOM 1567 N N . GLY A 1 214 ? -25.094 7.560 48.578 1.00 88.81 214 GLY A N 1
ATOM 1568 C CA . GLY A 1 214 ? -24.757 8.547 47.551 1.00 88.81 214 GLY A CA 1
ATOM 1569 C C . GLY A 1 214 ? -24.610 7.912 46.169 1.00 88.81 214 GLY A C 1
ATOM 1570 O O . GLY A 1 214 ? -25.026 6.775 45.944 1.00 88.81 214 GLY A O 1
ATOM 1571 N N . GLU A 1 215 ? -24.012 8.660 45.248 1.00 87.81 215 GLU A N 1
ATOM 1572 C CA . GLU A 1 215 ? -23.693 8.188 43.902 1.00 87.81 215 GLU A CA 1
ATOM 1573 C C . GLU A 1 215 ? -22.489 7.241 43.951 1.00 87.81 215 GLU A C 1
ATOM 1575 O O . GLU A 1 215 ? -21.468 7.531 44.576 1.00 87.81 215 GLU A O 1
ATOM 1580 N N . THR A 1 216 ? -22.618 6.074 43.321 1.00 87.94 216 THR A N 1
ATOM 1581 C CA . THR A 1 216 ? -21.535 5.091 43.206 1.00 87.94 216 THR A CA 1
ATOM 1582 C C . THR A 1 216 ? -21.326 4.771 41.735 1.00 87.94 216 THR A C 1
ATOM 1584 O O . THR A 1 216 ? -22.198 4.181 41.103 1.00 87.94 216 THR A O 1
ATOM 1587 N N . GLU A 1 217 ? -20.162 5.132 41.204 1.00 87.62 217 GLU A N 1
ATOM 1588 C CA . GLU A 1 217 ? -19.744 4.759 39.854 1.00 87.62 217 GLU A CA 1
ATOM 1589 C C . GLU A 1 217 ? -19.077 3.379 39.879 1.00 87.62 217 GLU A C 1
ATOM 1591 O O . GLU A 1 217 ? -18.170 3.123 40.677 1.00 87.62 217 GLU A O 1
ATOM 1596 N N . VAL A 1 218 ? -19.524 2.484 38.997 1.00 87.25 218 VAL A N 1
ATOM 1597 C CA . VAL A 1 218 ? -18.972 1.134 38.852 1.00 87.25 218 VAL A CA 1
ATOM 1598 C C . VAL A 1 218 ? -18.399 0.995 37.453 1.00 87.25 218 VAL A C 1
ATOM 1600 O O . VAL A 1 218 ? -19.135 0.956 36.474 1.00 87.25 218 VAL A O 1
ATOM 1603 N N . VAL A 1 219 ? -17.075 0.882 37.368 1.00 86.12 219 VAL A N 1
ATOM 1604 C CA . VAL A 1 219 ? -16.377 0.703 36.092 1.00 86.12 219 VAL A CA 1
ATOM 1605 C C . VAL A 1 219 ? -16.074 -0.774 35.900 1.00 86.12 219 VAL A C 1
ATOM 1607 O O . VAL A 1 219 ? -15.264 -1.342 36.633 1.00 86.12 219 VAL A O 1
ATOM 1610 N N . VAL A 1 220 ? -16.710 -1.388 34.904 1.00 85.44 220 VAL A N 1
ATOM 1611 C CA . VAL A 1 220 ? -16.441 -2.772 34.499 1.00 85.44 220 VAL A CA 1
ATOM 1612 C C . VAL A 1 220 ? -15.652 -2.743 33.196 1.00 85.44 220 VAL A C 1
ATOM 1614 O O . VAL A 1 220 ? -16.094 -2.158 32.212 1.00 85.44 220 VAL A O 1
ATOM 1617 N N . ARG A 1 221 ? -14.464 -3.347 33.206 1.00 83.06 221 ARG A N 1
ATOM 1618 C CA . ARG A 1 221 ? -13.575 -3.429 32.039 1.00 83.06 221 ARG A CA 1
ATOM 1619 C C . ARG A 1 221 ? -13.770 -4.748 31.300 1.00 83.06 221 ARG A C 1
ATOM 1621 O O . ARG A 1 221 ? -14.358 -5.680 31.848 1.00 83.06 221 ARG A O 1
ATOM 1628 N N . ASP A 1 222 ? -13.262 -4.802 30.073 1.00 79.62 222 ASP A N 1
ATOM 1629 C CA . ASP A 1 222 ? -13.198 -6.020 29.254 1.00 79.62 222 ASP A CA 1
ATOM 1630 C C . ASP A 1 222 ? -14.579 -6.646 28.986 1.00 79.62 222 ASP A C 1
ATOM 1632 O O . ASP A 1 222 ? -14.749 -7.863 28.874 1.00 79.62 222 ASP A O 1
ATOM 1636 N N . LEU A 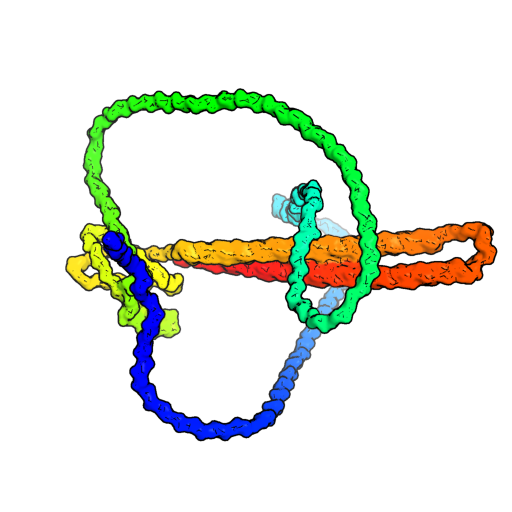1 223 ? -15.598 -5.789 28.906 1.00 81.50 223 LEU A N 1
ATOM 1637 C CA . LEU A 1 223 ? -16.915 -6.161 28.419 1.00 81.50 223 LEU A CA 1
ATOM 1638 C C . LEU A 1 223 ? -16.936 -6.105 26.892 1.00 81.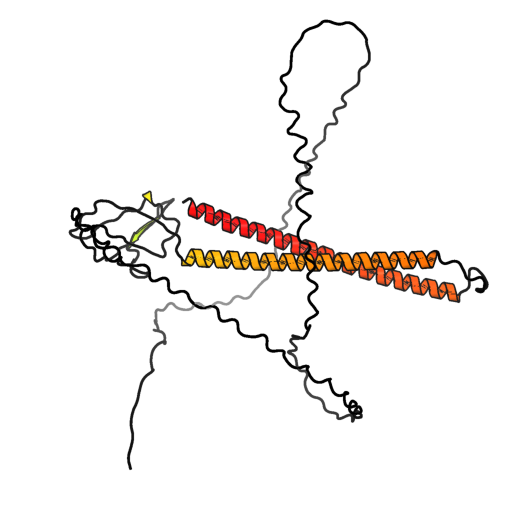50 223 LEU A C 1
ATOM 1640 O O . LEU A 1 223 ? -16.241 -5.306 26.271 1.00 81.50 223 LEU A O 1
ATOM 1644 N N . THR A 1 224 ? -17.752 -6.962 26.279 1.00 83.31 224 THR A N 1
ATOM 1645 C CA . THR A 1 224 ? -17.950 -6.912 24.829 1.00 83.31 224 THR A CA 1
ATOM 1646 C C . THR A 1 224 ? -18.586 -5.581 24.427 1.00 83.31 224 THR A C 1
ATOM 1648 O O . THR A 1 224 ? -19.495 -5.100 25.101 1.00 83.31 224 THR A O 1
ATOM 1651 N N . ALA A 1 225 ? -18.144 -5.009 23.305 1.00 79.88 225 ALA A N 1
ATOM 1652 C CA . ALA A 1 225 ? -18.733 -3.796 22.738 1.00 79.88 225 ALA A CA 1
ATOM 1653 C C . ALA A 1 225 ? -20.187 -3.998 22.261 1.00 79.88 225 ALA A C 1
ATOM 1655 O O . ALA A 1 225 ? -20.890 -3.033 21.989 1.00 79.88 225 ALA A O 1
ATOM 1656 N N . ALA A 1 226 ? -20.659 -5.245 22.168 1.00 83.81 226 ALA A N 1
ATOM 1657 C CA . ALA A 1 226 ? -22.006 -5.591 21.718 1.00 83.81 226 ALA A CA 1
ATOM 1658 C C . ALA A 1 226 ? -23.079 -5.528 22.830 1.00 83.81 226 ALA A C 1
ATOM 1660 O O . ALA A 1 226 ? -24.096 -6.215 22.739 1.00 83.81 226 ALA A O 1
ATOM 1661 N N . ILE A 1 227 ? -22.855 -4.762 23.902 1.00 88.31 227 ILE A N 1
ATOM 1662 C CA . ILE A 1 227 ? -23.854 -4.584 24.963 1.00 88.31 227 ILE A CA 1
ATOM 1663 C C . ILE A 1 227 ? -24.895 -3.564 24.511 1.00 88.31 227 ILE A C 1
ATOM 1665 O O . ILE A 1 227 ? -24.564 -2.434 24.168 1.00 88.31 227 ILE A O 1
ATOM 1669 N N . ASP A 1 228 ? -26.161 -3.960 24.573 1.00 89.62 228 ASP A N 1
ATOM 1670 C CA . ASP A 1 228 ? -27.285 -3.042 24.442 1.00 89.62 228 ASP A CA 1
ATOM 1671 C C . ASP A 1 228 ? -27.449 -2.234 25.742 1.00 89.62 228 ASP A C 1
ATOM 1673 O O . ASP A 1 228 ? -27.780 -2.791 26.796 1.00 89.62 228 ASP A O 1
ATOM 1677 N N . GLY A 1 229 ? -27.191 -0.925 25.666 1.00 88.19 229 GLY A N 1
ATOM 1678 C CA . GLY A 1 229 ? -27.252 -0.011 26.808 1.00 88.19 229 GLY A CA 1
ATOM 1679 C C . GLY A 1 229 ? -28.630 0.030 27.471 1.00 88.19 229 GLY A C 1
ATOM 1680 O O . GLY A 1 229 ? -28.722 0.068 28.700 1.00 88.19 229 GLY A O 1
ATOM 1681 N N . ASP A 1 230 ? -29.698 -0.111 26.681 1.00 88.44 230 ASP A N 1
ATOM 1682 C CA . ASP A 1 230 ? -31.079 -0.123 27.174 1.00 88.44 230 ASP A CA 1
ATOM 1683 C C . ASP A 1 230 ? -31.458 -1.453 27.839 1.00 88.44 230 ASP A C 1
ATOM 1685 O O . ASP A 1 230 ? -32.499 -1.559 28.499 1.00 88.44 230 ASP A O 1
ATOM 1689 N N . SER A 1 231 ? -30.608 -2.473 27.714 1.00 91.44 231 SER A N 1
ATOM 1690 C CA . SER A 1 231 ? -30.779 -3.795 28.322 1.00 91.44 231 SER A CA 1
ATOM 1691 C C . SER A 1 231 ? -29.989 -3.972 29.622 1.00 91.44 231 SER A C 1
ATOM 1693 O O . SER A 1 231 ? -30.114 -5.011 30.273 1.00 91.44 231 SER A O 1
ATOM 1695 N N . VAL A 1 232 ? -29.219 -2.972 30.065 1.00 92.50 232 VAL A N 1
ATOM 1696 C CA . VAL A 1 232 ? -28.485 -3.059 31.335 1.00 92.50 232 VAL A CA 1
ATOM 1697 C C . VAL A 1 232 ? -29.458 -2.989 32.514 1.00 92.50 232 VAL A C 1
ATOM 1699 O O . VAL A 1 232 ? -30.278 -2.079 32.637 1.00 92.50 232 VAL A O 1
ATOM 1702 N N . ARG A 1 233 ? -29.387 -3.983 33.401 1.00 92.69 233 ARG A N 1
ATOM 1703 C CA . ARG A 1 233 ? -30.188 -4.064 34.628 1.00 92.69 233 ARG A CA 1
ATOM 1704 C C . ARG A 1 233 ? -29.254 -4.291 35.809 1.00 92.69 233 ARG A C 1
ATOM 1706 O O . ARG A 1 233 ? -28.324 -5.089 35.717 1.00 92.69 233 ARG A O 1
ATOM 1713 N N . VAL A 1 234 ? -29.503 -3.594 36.916 1.00 93.50 234 VAL A N 1
ATOM 1714 C CA . VAL A 1 234 ? -28.705 -3.711 38.142 1.00 93.50 234 VAL A CA 1
ATOM 1715 C C . VAL A 1 234 ? -29.608 -4.182 39.270 1.00 93.50 234 VAL A C 1
ATOM 1717 O O . VAL A 1 234 ? -30.579 -3.518 39.623 1.00 93.50 234 VAL A O 1
ATOM 1720 N N . GLU A 1 235 ? -29.271 -5.333 39.845 1.00 92.00 235 GLU A N 1
ATOM 1721 C CA . GLU A 1 235 ? -29.950 -5.879 41.017 1.00 92.00 235 GLU A CA 1
ATOM 1722 C C . GLU A 1 235 ? -29.073 -5.707 42.255 1.00 92.00 235 GLU A C 1
ATOM 1724 O O . GLU A 1 235 ? -27.888 -6.052 42.252 1.00 92.00 235 GLU A O 1
ATOM 1729 N N . LEU A 1 236 ? -29.662 -5.200 43.340 1.00 90.75 236 LEU A N 1
ATOM 1730 C CA . LEU A 1 236 ? -28.954 -5.026 44.601 1.00 90.75 236 LEU A CA 1
ATOM 1731 C C . LEU A 1 236 ? -29.251 -6.170 45.571 1.00 90.75 236 LEU A C 1
ATOM 1733 O O . LEU A 1 236 ? -30.400 -6.461 45.895 1.00 90.75 236 LEU A O 1
ATOM 1737 N N . LEU A 1 237 ? -28.189 -6.766 46.107 1.00 88.00 237 LEU A N 1
ATOM 1738 C CA . LEU A 1 237 ? -28.255 -7.739 47.194 1.00 88.00 237 LEU A CA 1
ATOM 1739 C C . LEU A 1 237 ? -27.785 -7.063 48.491 1.00 88.00 237 LEU A C 1
ATOM 1741 O O . LEU A 1 237 ? -26.611 -7.138 48.849 1.00 88.00 237 LEU A O 1
ATOM 1745 N N . GLY A 1 238 ? -28.683 -6.351 49.180 1.00 87.88 238 GLY A N 1
ATOM 1746 C CA . GLY A 1 238 ? -28.353 -5.622 50.410 1.00 87.88 238 GLY A CA 1
ATOM 1747 C C . GLY A 1 238 ? -29.455 -4.674 50.893 1.00 87.88 238 GLY A C 1
ATOM 1748 O O . GLY A 1 238 ? -30.549 -4.653 50.344 1.00 87.88 238 GLY A O 1
ATOM 1749 N N . ALA A 1 239 ? -29.156 -3.883 51.929 1.00 86.81 239 ALA A N 1
ATOM 1750 C CA . ALA A 1 239 ? -30.089 -2.921 52.535 1.00 86.81 239 ALA A CA 1
ATOM 1751 C C . ALA A 1 239 ? -30.090 -1.528 51.863 1.00 86.81 239 ALA A C 1
ATOM 1753 O O . ALA A 1 239 ? -30.627 -0.578 52.428 1.00 86.81 239 ALA A O 1
ATOM 1754 N N . ALA A 1 240 ? -29.460 -1.383 50.695 1.00 86.94 240 ALA A N 1
ATOM 1755 C CA . ALA A 1 240 ? -29.486 -0.138 49.929 1.00 86.94 240 ALA A CA 1
ATOM 1756 C C . ALA A 1 240 ? -30.702 -0.105 48.986 1.00 86.94 240 ALA A C 1
ATOM 1758 O O . ALA A 1 240 ? -31.348 -1.121 48.740 1.00 86.94 240 ALA A O 1
ATOM 1759 N N . THR A 1 241 ? -31.038 1.070 48.463 1.00 89.94 241 THR A N 1
ATOM 1760 C CA . THR A 1 241 ? -32.080 1.235 47.439 1.00 89.94 241 THR A CA 1
ATOM 1761 C C . THR A 1 241 ? -31.446 1.912 46.232 1.00 89.94 241 THR A C 1
ATOM 1763 O O . THR A 1 241 ? -30.716 2.886 46.403 1.00 89.94 241 THR A O 1
ATOM 1766 N N . ILE A 1 242 ? -31.676 1.373 45.035 1.00 92.06 242 ILE A N 1
ATOM 1767 C CA . ILE A 1 242 ? -31.203 1.973 43.783 1.00 92.06 242 ILE A CA 1
ATOM 1768 C C . ILE A 1 242 ? -32.235 3.016 43.355 1.00 92.06 242 ILE A C 1
ATOM 1770 O O . ILE A 1 242 ? -33.411 2.683 43.216 1.00 92.06 242 ILE A O 1
ATOM 1774 N N . THR A 1 243 ? -31.798 4.259 43.164 1.00 93.12 243 THR A N 1
ATOM 1775 C CA . THR A 1 243 ? -32.666 5.347 42.685 1.00 93.12 243 THR A CA 1
ATOM 1776 C C . THR A 1 243 ? -32.664 5.428 41.165 1.00 93.12 243 THR A C 1
ATOM 1778 O O . THR A 1 243 ? -33.727 5.502 40.559 1.00 93.12 243 THR A O 1
ATOM 1781 N N . ASP A 1 244 ? -31.475 5.405 40.563 1.00 91.56 244 ASP A N 1
ATOM 1782 C CA . ASP A 1 244 ? -31.277 5.528 39.123 1.00 91.56 244 ASP A CA 1
ATOM 1783 C C . ASP A 1 244 ? -30.047 4.717 38.691 1.00 91.56 244 ASP A C 1
ATOM 1785 O O . ASP A 1 244 ? -29.146 4.464 39.499 1.00 91.56 244 ASP A O 1
ATOM 1789 N N . VAL A 1 245 ? -30.031 4.287 37.431 1.00 91.31 245 VAL A N 1
ATOM 1790 C CA . VAL A 1 245 ? -28.927 3.554 36.808 1.00 91.31 245 VAL A CA 1
ATOM 1791 C C . VAL A 1 245 ? -28.585 4.242 35.498 1.00 91.31 245 VAL A C 1
ATOM 1793 O O . VAL A 1 245 ? -29.334 4.163 34.528 1.00 91.31 245 VAL A O 1
ATOM 1796 N N . VAL A 1 246 ? -27.410 4.864 35.462 1.00 91.50 246 VAL A N 1
ATOM 1797 C CA . VAL A 1 246 ? -26.851 5.446 34.244 1.00 91.50 246 VAL A CA 1
ATOM 1798 C C . VAL A 1 246 ? -25.805 4.489 33.693 1.00 91.50 246 VAL A C 1
ATOM 1800 O O . VAL A 1 246 ? -24.864 4.114 34.393 1.00 91.50 246 VAL A O 1
ATOM 1803 N N . PHE A 1 247 ? -25.978 4.087 32.438 1.00 90.62 247 PHE A N 1
ATOM 1804 C CA . PHE A 1 247 ? -25.003 3.286 31.712 1.00 90.62 247 PHE A CA 1
ATOM 1805 C C . PHE A 1 247 ? -24.188 4.182 30.781 1.00 90.62 247 PHE A C 1
ATOM 1807 O O . PHE A 1 247 ? -24.745 4.968 30.016 1.00 90.62 247 PHE A O 1
ATOM 1814 N N . SER A 1 248 ? -22.868 4.037 30.832 1.00 88.44 248 SER A N 1
ATOM 1815 C CA . SER A 1 248 ? -21.957 4.614 29.853 1.00 88.44 248 SER A CA 1
ATOM 1816 C C . SER A 1 248 ? -20.953 3.554 29.412 1.00 88.44 248 SER A C 1
ATOM 1818 O O . SER A 1 248 ? -20.360 2.847 30.229 1.00 88.44 248 SER A O 1
ATOM 1820 N N . ALA A 1 249 ? -20.779 3.435 28.099 1.00 85.44 249 ALA A N 1
ATOM 1821 C CA . ALA A 1 249 ? -19.732 2.629 27.496 1.00 85.44 249 ALA A CA 1
ATOM 1822 C C . ALA A 1 249 ? -18.663 3.569 26.940 1.00 85.44 249 ALA A C 1
ATOM 1824 O O . ALA A 1 249 ? -18.972 4.527 26.234 1.00 85.44 249 ALA A O 1
ATOM 1825 N N . ALA A 1 250 ? -17.407 3.294 27.269 1.00 81.62 250 ALA A N 1
ATOM 1826 C CA . ALA A 1 250 ? -16.263 3.953 26.661 1.00 81.62 250 ALA A CA 1
ATOM 1827 C C . ALA A 1 250 ? -15.322 2.873 26.116 1.00 81.62 250 ALA A C 1
ATOM 1829 O O . ALA A 1 250 ? -15.147 1.847 26.787 1.00 81.62 250 ALA A O 1
ATOM 1830 N N . PRO A 1 251 ? -14.709 3.084 24.936 1.00 75.69 251 PRO A N 1
ATOM 1831 C CA . PRO A 1 251 ? -13.622 2.236 24.470 1.00 75.69 251 PRO A CA 1
ATOM 1832 C C . PRO A 1 251 ? -12.559 2.116 25.559 1.00 75.69 251 PRO A C 1
ATOM 1834 O O . PRO A 1 251 ? -12.250 3.085 26.261 1.00 75.69 251 PRO A O 1
ATOM 1837 N N . SER A 1 252 ? -12.003 0.920 25.735 1.00 76.06 252 SER A N 1
ATOM 1838 C CA . SER A 1 252 ? -10.883 0.787 26.655 1.00 76.06 252 SER A CA 1
ATOM 1839 C C . SER A 1 252 ? -9.664 1.501 26.060 1.00 76.06 252 SER A C 1
ATOM 1841 O O . SER A 1 252 ? -9.424 1.438 24.855 1.00 76.06 252 SER A O 1
ATOM 1843 N N . GLN A 1 253 ? -8.853 2.151 26.900 1.00 77.38 253 GLN A N 1
ATOM 1844 C CA . GLN A 1 253 ? -7.596 2.770 26.447 1.00 77.38 253 GLN A CA 1
ATOM 1845 C C . GLN A 1 253 ? -6.673 1.761 25.740 1.00 77.38 253 GLN A C 1
ATOM 1847 O O . GLN A 1 253 ? -5.876 2.136 24.886 1.00 77.38 253 GLN A O 1
ATOM 1852 N N . SER A 1 254 ? -6.780 0.474 26.083 1.00 78.31 254 SER A N 1
ATOM 1853 C CA . SER A 1 254 ? -6.072 -0.612 25.402 1.00 78.31 254 SER A CA 1
ATOM 1854 C C . SER A 1 254 ? -6.562 -0.851 23.976 1.00 78.31 254 SER A C 1
ATOM 1856 O O . SER A 1 254 ? -5.739 -1.131 23.108 1.00 78.31 254 SER A O 1
ATOM 1858 N N . ASP A 1 255 ? -7.864 -0.726 23.714 1.00 78.12 255 ASP A N 1
ATOM 1859 C CA . ASP A 1 255 ? -8.417 -0.892 22.366 1.00 78.12 255 ASP A CA 1
ATOM 1860 C C . ASP A 1 255 ? -8.049 0.294 21.474 1.00 78.12 255 ASP A C 1
ATOM 1862 O O . ASP A 1 255 ? -7.691 0.104 20.313 1.00 78.12 255 ASP A O 1
ATOM 1866 N N . GLU A 1 256 ? -8.062 1.509 22.030 1.00 84.25 256 GLU A N 1
ATOM 1867 C CA . GLU A 1 256 ? -7.583 2.711 21.340 1.00 84.25 256 GLU A CA 1
ATOM 1868 C C . GLU A 1 256 ? -6.097 2.588 20.991 1.00 84.25 256 GLU A C 1
ATOM 1870 O O . GLU A 1 256 ? -5.728 2.744 19.831 1.00 84.25 256 GLU A O 1
ATOM 1875 N N . ALA A 1 257 ? -5.253 2.199 21.953 1.00 88.69 257 ALA A N 1
ATOM 1876 C CA . ALA A 1 257 ? -3.824 2.010 21.715 1.00 88.69 257 ALA A CA 1
ATOM 1877 C C . ALA A 1 257 ? -3.538 0.911 20.680 1.00 88.69 257 ALA A C 1
ATOM 1879 O O . ALA A 1 257 ? -2.645 1.059 19.846 1.00 88.69 257 ALA A O 1
ATOM 1880 N N . ARG A 1 258 ? -4.295 -0.193 20.710 1.00 87.62 258 ARG A N 1
ATOM 1881 C CA . ARG A 1 258 ? -4.168 -1.270 19.721 1.00 87.62 258 ARG A CA 1
ATOM 1882 C C . ARG A 1 258 ? -4.573 -0.797 18.328 1.00 87.62 258 ARG A C 1
ATOM 1884 O O . ARG A 1 258 ? -3.868 -1.081 17.368 1.00 87.62 258 ARG A O 1
ATOM 1891 N N . ARG A 1 259 ? -5.662 -0.039 18.220 1.00 86.38 259 ARG A N 1
ATOM 1892 C CA . ARG A 1 259 ? -6.105 0.550 16.956 1.00 86.38 259 ARG A CA 1
ATOM 1893 C C . ARG A 1 259 ? -5.084 1.540 16.411 1.00 86.38 259 ARG A C 1
ATOM 1895 O O . ARG A 1 259 ? -4.787 1.504 15.222 1.00 86.38 259 ARG A O 1
ATOM 1902 N N . ASP A 1 260 ? -4.568 2.423 17.256 1.00 90.75 260 ASP A N 1
ATOM 1903 C CA . ASP A 1 260 ? -3.558 3.394 16.848 1.00 90.75 260 ASP A CA 1
ATOM 1904 C C . ASP A 1 260 ? -2.290 2.677 16.377 1.00 90.75 260 ASP A C 1
ATOM 1906 O O . ASP A 1 260 ? -1.703 3.080 15.376 1.00 90.75 260 ASP A O 1
ATOM 1910 N N . ALA A 1 261 ? -1.920 1.564 17.020 1.00 93.19 261 ALA A N 1
ATOM 1911 C CA . ALA A 1 261 ? -0.837 0.703 16.561 1.00 93.19 261 ALA A CA 1
ATOM 1912 C C . ALA A 1 261 ? -1.140 0.046 15.201 1.00 93.19 261 ALA A C 1
ATOM 1914 O O . ALA A 1 261 ? -0.284 0.078 14.319 1.00 93.19 261 ALA A O 1
ATOM 1915 N N . ASP A 1 262 ? -2.347 -0.491 14.995 1.00 91.25 262 ASP A N 1
ATOM 1916 C CA . ASP A 1 262 ? -2.760 -1.102 13.723 1.00 91.25 262 ASP A CA 1
ATOM 1917 C C . ASP A 1 262 ? -2.805 -0.066 12.587 1.00 91.25 262 ASP A C 1
ATOM 1919 O O . ASP A 1 262 ? -2.330 -0.325 11.479 1.00 91.25 262 ASP A O 1
ATOM 1923 N N . LYS A 1 263 ? -3.318 1.137 12.869 1.00 94.75 263 LYS A N 1
ATOM 1924 C CA . LYS A 1 263 ? -3.334 2.263 11.932 1.00 94.75 263 LYS A CA 1
ATOM 1925 C C . LYS A 1 263 ? -1.915 2.704 11.598 1.00 94.75 263 LYS A C 1
ATOM 1927 O O . LYS A 1 263 ? -1.591 2.842 10.424 1.00 94.75 263 LYS A O 1
ATOM 1932 N N . LEU A 1 264 ? -1.066 2.887 12.610 1.00 96.38 264 LEU A N 1
ATOM 1933 C CA . LEU A 1 264 ? 0.326 3.286 12.423 1.00 96.38 264 LEU A CA 1
ATOM 1934 C C . LEU A 1 264 ? 1.084 2.252 11.581 1.00 96.38 264 LEU A C 1
ATOM 1936 O O . LEU A 1 264 ? 1.778 2.624 10.635 1.00 96.38 264 LEU A O 1
ATOM 1940 N N . ALA A 1 265 ? 0.904 0.961 11.871 1.00 96.31 265 ALA A N 1
ATOM 1941 C CA . ALA A 1 265 ? 1.500 -0.127 11.105 1.00 96.31 265 ALA A CA 1
ATOM 1942 C C . ALA A 1 265 ? 1.041 -0.112 9.638 1.00 96.31 265 ALA A C 1
ATOM 1944 O O . ALA A 1 265 ? 1.884 -0.129 8.742 1.00 96.31 265 ALA A O 1
ATOM 1945 N N . ALA A 1 266 ? -0.267 0.008 9.387 1.00 95.81 266 ALA A N 1
ATOM 1946 C CA . ALA A 1 266 ? -0.813 0.082 8.033 1.00 95.81 266 ALA A CA 1
ATOM 1947 C C . ALA A 1 266 ? -0.337 1.336 7.273 1.00 95.81 266 ALA A C 1
ATOM 1949 O O . ALA A 1 266 ? -0.009 1.247 6.092 1.00 95.81 266 ALA A O 1
ATOM 1950 N N . THR A 1 267 ? -0.226 2.493 7.936 1.00 97.12 267 THR A N 1
ATOM 1951 C CA . THR A 1 267 ? 0.329 3.708 7.308 1.00 97.12 267 THR A CA 1
ATOM 1952 C C . THR A 1 267 ? 1.814 3.572 6.977 1.00 97.12 267 THR A C 1
ATOM 1954 O O . THR A 1 267 ? 2.239 3.976 5.898 1.00 97.12 267 THR A O 1
ATOM 1957 N N . ALA A 1 268 ? 2.606 2.949 7.854 1.00 98.19 268 ALA A N 1
ATOM 1958 C CA . ALA A 1 268 ? 4.024 2.716 7.601 1.00 98.19 268 ALA A CA 1
ATOM 1959 C C . ALA A 1 268 ? 4.243 1.741 6.431 1.00 98.19 268 ALA A C 1
ATOM 1961 O O . ALA A 1 268 ? 5.187 1.899 5.654 1.00 98.19 268 ALA A O 1
ATOM 1962 N N . GLU A 1 269 ? 3.368 0.743 6.299 1.00 98.12 269 GLU A N 1
ATOM 1963 C CA . GLU A 1 269 ? 3.353 -0.183 5.168 1.00 98.12 269 GLU A CA 1
ATOM 1964 C C . GLU A 1 269 ? 2.956 0.527 3.866 1.00 98.12 269 GLU A C 1
ATOM 1966 O O . GLU A 1 269 ? 3.665 0.400 2.870 1.00 98.12 269 GLU A O 1
ATOM 1971 N N . LEU A 1 270 ? 1.916 1.367 3.892 1.00 98.06 270 LEU A N 1
ATOM 1972 C CA . LEU A 1 270 ? 1.507 2.180 2.743 1.00 98.06 270 LEU A CA 1
ATOM 1973 C C . LEU A 1 270 ? 2.645 3.087 2.253 1.00 98.06 270 LEU A C 1
ATOM 1975 O O . LEU A 1 270 ? 2.926 3.152 1.056 1.00 98.06 270 LEU A O 1
ATOM 1979 N N . ASP A 1 271 ? 3.344 3.754 3.169 1.00 98.25 271 ASP A N 1
ATOM 1980 C CA . ASP A 1 271 ? 4.490 4.595 2.821 1.00 98.25 271 ASP A CA 1
ATOM 1981 C C . ASP A 1 271 ? 5.658 3.779 2.253 1.00 98.25 271 ASP A C 1
ATOM 1983 O O . ASP A 1 271 ? 6.414 4.268 1.409 1.00 98.25 271 ASP A O 1
ATOM 1987 N N . ARG A 1 272 ? 5.849 2.536 2.712 1.00 98.56 272 ARG A N 1
ATOM 1988 C CA . ARG A 1 272 ? 6.852 1.627 2.141 1.00 98.56 272 ARG A CA 1
ATOM 1989 C C . ARG A 1 272 ? 6.493 1.273 0.699 1.00 98.56 272 ARG A C 1
ATOM 1991 O O . ARG A 1 272 ? 7.356 1.410 -0.167 1.00 98.56 272 ARG A O 1
ATOM 1998 N N . GLU A 1 273 ? 5.245 0.897 0.437 1.00 98.38 273 GLU A N 1
ATOM 1999 C CA . GLU A 1 273 ? 4.775 0.555 -0.910 1.00 98.38 273 GLU A CA 1
ATOM 2000 C C . GLU A 1 273 ? 4.821 1.756 -1.860 1.00 98.38 273 GLU A C 1
ATOM 2002 O O . GLU A 1 273 ? 5.303 1.643 -2.985 1.00 98.38 273 GLU A O 1
ATOM 2007 N N . ARG A 1 274 ? 4.449 2.954 -1.395 1.00 98.31 274 ARG A N 1
ATOM 2008 C CA . ARG A 1 274 ? 4.564 4.188 -2.192 1.00 98.31 274 ARG A CA 1
ATOM 2009 C C . ARG A 1 274 ? 6.010 4.515 -2.567 1.00 98.31 274 ARG A C 1
ATOM 2011 O O . ARG A 1 274 ? 6.278 4.885 -3.710 1.00 98.31 274 ARG A O 1
ATOM 2018 N N . ARG A 1 275 ? 6.965 4.345 -1.643 1.00 98.62 275 ARG A N 1
ATOM 2019 C CA . ARG A 1 275 ? 8.401 4.501 -1.955 1.00 98.62 275 ARG A CA 1
ATOM 2020 C C . ARG A 1 275 ? 8.878 3.438 -2.944 1.00 98.62 275 ARG A C 1
ATOM 2022 O O . ARG A 1 275 ? 9.650 3.755 -3.848 1.00 98.62 275 ARG A O 1
ATOM 2029 N N . ALA A 1 276 ? 8.421 2.195 -2.802 1.00 98.44 276 ALA A N 1
ATOM 2030 C CA . ALA A 1 276 ? 8.753 1.118 -3.729 1.00 98.44 276 ALA A CA 1
ATOM 2031 C C . ALA A 1 276 ? 8.208 1.394 -5.143 1.00 98.44 276 ALA A C 1
ATOM 2033 O O . ALA A 1 276 ? 8.958 1.286 -6.116 1.00 98.44 276 ALA A O 1
ATOM 2034 N N . ALA A 1 277 ? 6.965 1.870 -5.253 1.00 98.44 277 ALA A N 1
ATOM 2035 C CA . ALA A 1 277 ? 6.367 2.329 -6.504 1.00 98.44 277 ALA A CA 1
ATOM 2036 C C . ALA A 1 277 ? 7.176 3.475 -7.134 1.00 98.44 277 ALA A C 1
ATOM 2038 O O . ALA A 1 277 ? 7.534 3.404 -8.307 1.00 98.44 277 ALA A O 1
ATOM 2039 N N . ALA A 1 278 ? 7.548 4.500 -6.358 1.00 98.50 278 ALA A N 1
ATOM 2040 C CA . ALA A 1 278 ? 8.371 5.607 -6.851 1.00 98.50 278 ALA A CA 1
ATOM 2041 C C . ALA A 1 278 ? 9.743 5.129 -7.369 1.00 98.50 278 ALA A C 1
ATOM 2043 O O . ALA A 1 278 ? 10.213 5.572 -8.419 1.00 98.50 278 ALA A O 1
ATOM 2044 N N . ASN A 1 279 ? 10.366 4.171 -6.678 1.00 98.50 279 ASN A N 1
ATOM 2045 C CA . ASN A 1 279 ? 11.621 3.564 -7.116 1.00 98.50 279 ASN A CA 1
ATOM 2046 C C . ASN A 1 279 ? 11.461 2.774 -8.425 1.00 98.50 279 ASN A C 1
ATOM 2048 O O . ASN A 1 279 ? 12.327 2.870 -9.299 1.00 98.50 279 ASN A O 1
ATOM 2052 N N . ALA A 1 280 ? 10.374 2.010 -8.577 1.00 98.31 280 ALA A N 1
ATOM 2053 C CA . ALA A 1 280 ? 10.057 1.278 -9.804 1.00 98.31 280 ALA A CA 1
ATOM 2054 C C . ALA A 1 280 ? 9.787 2.232 -10.980 1.00 98.31 280 ALA A C 1
ATOM 2056 O O . ALA A 1 280 ? 10.369 2.057 -12.051 1.00 98.31 280 ALA A O 1
ATOM 2057 N N . ALA A 1 281 ? 9.019 3.302 -10.757 1.00 98.62 281 ALA A N 1
ATOM 2058 C CA . ALA A 1 281 ? 8.805 4.362 -11.742 1.00 98.62 281 ALA A CA 1
ATOM 2059 C C . ALA A 1 281 ? 10.132 5.016 -12.171 1.00 98.62 281 ALA A C 1
ATOM 2061 O O . ALA A 1 281 ? 10.414 5.143 -13.361 1.00 98.62 281 ALA A O 1
ATOM 2062 N N . GLY A 1 282 ? 11.015 5.330 -11.218 1.00 98.44 282 GLY A N 1
ATOM 2063 C CA . GLY A 1 282 ? 12.340 5.869 -11.523 1.00 98.44 282 GLY A CA 1
ATOM 2064 C C . GLY A 1 282 ? 13.232 4.904 -12.318 1.00 98.44 282 GLY A C 1
ATOM 2065 O O . GLY A 1 282 ? 14.021 5.343 -13.157 1.00 98.44 282 GLY A O 1
ATOM 2066 N N . LYS A 1 283 ? 13.129 3.586 -12.085 1.00 98.50 283 LYS A N 1
ATOM 2067 C CA . LYS A 1 283 ? 13.818 2.568 -12.902 1.00 98.50 283 LYS A CA 1
ATOM 2068 C C . LYS A 1 283 ? 13.272 2.541 -14.329 1.00 98.50 283 LYS A C 1
ATOM 2070 O O . LYS A 1 283 ? 14.068 2.577 -15.265 1.00 98.50 283 LYS A O 1
ATOM 2075 N N . LEU A 1 284 ? 11.949 2.547 -14.479 1.00 98.50 284 LEU A N 1
ATOM 2076 C CA . LEU A 1 284 ? 11.274 2.583 -15.773 1.00 98.50 284 LEU A CA 1
ATOM 2077 C C . LEU A 1 284 ? 11.700 3.804 -16.599 1.00 98.50 284 LEU A C 1
ATOM 2079 O O . LEU A 1 284 ? 12.108 3.660 -17.752 1.00 98.50 284 LEU A O 1
ATOM 2083 N N . ASP A 1 285 ? 11.681 4.992 -15.997 1.00 98.56 285 ASP A N 1
ATOM 2084 C CA . ASP A 1 285 ? 12.081 6.230 -16.667 1.00 98.56 285 ASP A CA 1
ATOM 2085 C C . ASP A 1 285 ? 13.534 6.187 -17.144 1.00 98.56 285 ASP A C 1
ATOM 2087 O O . ASP A 1 285 ? 13.853 6.658 -18.239 1.00 98.56 285 ASP A O 1
ATOM 2091 N N . ARG A 1 286 ? 14.440 5.622 -16.334 1.00 98.56 286 ARG A N 1
ATOM 2092 C CA . ARG A 1 286 ? 15.847 5.461 -16.723 1.00 98.56 286 ARG A CA 1
ATOM 2093 C C . ARG A 1 286 ? 15.998 4.504 -17.901 1.00 98.56 286 ARG A C 1
ATOM 2095 O O . ARG A 1 286 ? 16.707 4.857 -18.841 1.00 98.56 286 ARG A O 1
ATOM 2102 N N . ALA A 1 287 ? 15.324 3.356 -17.879 1.00 98.12 287 ALA A N 1
ATOM 2103 C CA . ALA A 1 287 ? 15.367 2.390 -18.976 1.00 98.12 287 ALA A CA 1
ATOM 2104 C C . ALA A 1 287 ? 14.825 2.996 -20.284 1.00 98.12 287 ALA A C 1
ATOM 2106 O O . ALA A 1 287 ? 15.472 2.912 -21.328 1.00 98.12 287 ALA A O 1
ATOM 2107 N N . MET A 1 288 ? 13.699 3.715 -20.216 1.00 98.12 288 MET A N 1
ATOM 2108 C CA . MET A 1 288 ? 13.110 4.414 -21.367 1.00 98.12 288 MET A CA 1
ATOM 2109 C C . MET A 1 288 ? 14.046 5.490 -21.937 1.00 98.12 288 MET A C 1
ATOM 2111 O O . MET A 1 288 ? 14.263 5.539 -23.147 1.00 98.12 288 MET A O 1
ATOM 2115 N N . LYS A 1 289 ? 14.671 6.310 -21.081 1.00 98.50 289 LYS A N 1
ATOM 2116 C CA . LYS A 1 289 ? 15.657 7.320 -21.512 1.00 98.50 289 LYS A CA 1
ATOM 2117 C C . LYS A 1 289 ? 16.892 6.684 -22.143 1.00 98.50 289 LYS A C 1
ATOM 2119 O O . LYS A 1 289 ? 17.391 7.172 -23.153 1.00 98.50 289 LYS A O 1
ATOM 2124 N N . GLN A 1 290 ? 17.396 5.593 -21.568 1.00 98.06 290 GLN A N 1
ATOM 2125 C CA . GLN A 1 290 ? 18.528 4.857 -22.135 1.00 98.06 290 GLN A CA 1
ATOM 2126 C C . GLN A 1 290 ? 18.184 4.289 -23.515 1.00 98.06 290 GLN A C 1
ATOM 2128 O O . GLN A 1 290 ? 18.994 4.409 -24.433 1.00 98.06 290 GLN A O 1
ATOM 2133 N N . ARG A 1 291 ? 16.967 3.759 -23.690 1.00 98.06 291 ARG A N 1
ATOM 2134 C CA . ARG A 1 291 ? 16.461 3.293 -24.987 1.00 98.06 291 ARG A CA 1
ATOM 2135 C C . ARG A 1 291 ? 16.398 4.426 -26.010 1.00 98.06 291 ARG A C 1
ATOM 2137 O O . ARG A 1 291 ? 16.833 4.245 -27.144 1.00 98.06 291 ARG A O 1
ATOM 2144 N N . GLU A 1 292 ? 15.898 5.595 -25.619 1.00 98.19 292 GLU A N 1
ATOM 2145 C CA . GLU A 1 292 ? 15.812 6.772 -26.492 1.00 98.19 292 GLU A CA 1
ATOM 2146 C C . GLU A 1 292 ? 17.196 7.281 -26.924 1.00 98.19 292 GLU A C 1
ATOM 2148 O O . GLU A 1 292 ? 17.428 7.553 -28.107 1.00 98.19 292 GLU A O 1
ATOM 2153 N N . VAL A 1 293 ? 18.148 7.362 -25.989 1.00 98.19 293 VAL A N 1
ATOM 2154 C CA . VAL A 1 293 ? 19.539 7.737 -26.287 1.00 98.19 293 VAL A CA 1
ATOM 2155 C C . VAL A 1 293 ? 20.172 6.729 -27.244 1.00 98.19 293 VAL A C 1
ATOM 2157 O O . VAL A 1 293 ? 20.809 7.128 -28.221 1.00 98.19 293 VAL A O 1
ATOM 2160 N N . LEU A 1 294 ? 19.965 5.432 -27.001 1.00 97.00 294 LEU A N 1
ATOM 2161 C CA . LEU A 1 294 ? 20.471 4.363 -27.855 1.00 97.00 294 LEU A CA 1
ATOM 2162 C C . LEU A 1 294 ? 19.874 4.462 -29.270 1.00 97.00 294 LEU A C 1
ATOM 2164 O O . LEU A 1 294 ? 20.614 4.404 -30.253 1.00 97.00 294 LEU A O 1
ATOM 2168 N N . ALA A 1 295 ? 18.562 4.692 -29.387 1.00 96.38 295 ALA A N 1
ATOM 2169 C CA . ALA A 1 295 ? 17.882 4.901 -30.665 1.00 96.38 295 ALA A CA 1
ATOM 2170 C C . ALA A 1 295 ? 18.421 6.129 -31.416 1.00 96.38 295 ALA A C 1
ATOM 2172 O O . ALA A 1 295 ? 18.758 6.028 -32.593 1.00 96.38 295 ALA A O 1
ATOM 2173 N N . THR A 1 296 ? 18.596 7.259 -30.726 1.00 97.62 296 THR A N 1
ATOM 2174 C CA . THR A 1 296 ? 19.161 8.489 -31.306 1.00 97.62 296 THR A CA 1
ATOM 2175 C C . THR A 1 296 ? 20.588 8.273 -31.813 1.00 97.62 296 THR A C 1
ATOM 2177 O O . THR A 1 296 ? 20.965 8.782 -32.871 1.00 97.62 296 THR A O 1
ATOM 2180 N N . TYR A 1 297 ? 21.390 7.498 -31.078 1.00 96.50 297 TYR A N 1
ATOM 2181 C CA . TYR A 1 297 ? 22.751 7.157 -31.478 1.00 96.50 297 TYR A CA 1
ATOM 2182 C C . TYR A 1 297 ? 22.784 6.283 -32.740 1.00 96.50 297 TYR A C 1
ATOM 2184 O O . TYR A 1 297 ? 23.542 6.581 -33.666 1.00 96.50 297 TYR A O 1
ATOM 2192 N N . ALA A 1 298 ? 21.934 5.253 -32.819 1.00 95.12 298 ALA A N 1
ATOM 2193 C CA . ALA A 1 298 ? 21.807 4.418 -34.015 1.00 95.12 298 ALA A CA 1
ATOM 2194 C C . ALA A 1 298 ? 21.377 5.240 -35.243 1.00 95.12 298 ALA A C 1
ATOM 2196 O O . ALA A 1 298 ? 21.950 5.105 -36.326 1.00 95.12 298 ALA A O 1
ATOM 2197 N N . ASP A 1 299 ? 20.442 6.166 -35.048 1.00 94.88 299 ASP A N 1
ATOM 2198 C CA . ASP A 1 299 ? 19.980 7.116 -36.056 1.00 94.88 299 ASP A CA 1
ATOM 2199 C C . ASP A 1 299 ? 21.101 8.031 -36.571 1.00 94.88 299 ASP A C 1
ATOM 2201 O O . ASP A 1 299 ? 21.232 8.262 -37.778 1.00 94.88 299 ASP A O 1
ATOM 2205 N N . ALA A 1 300 ? 21.924 8.559 -35.662 1.00 94.31 300 ALA A N 1
ATOM 2206 C CA . ALA A 1 300 ? 23.070 9.393 -36.005 1.00 94.31 300 ALA A CA 1
ATOM 2207 C C . ALA A 1 300 ? 24.126 8.606 -36.794 1.00 94.31 300 ALA A C 1
ATOM 2209 O O . ALA A 1 300 ? 24.671 9.123 -37.772 1.00 94.31 300 ALA A O 1
ATOM 2210 N N . LEU A 1 301 ? 24.372 7.348 -36.414 1.00 90.06 301 LEU A N 1
ATOM 2211 C CA . LEU A 1 301 ? 25.299 6.461 -37.115 1.00 90.06 301 LEU A CA 1
ATOM 2212 C C . LEU A 1 301 ? 24.799 6.128 -38.530 1.00 90.06 301 LEU A C 1
ATOM 2214 O O . LEU A 1 301 ? 25.577 6.157 -39.483 1.00 90.06 301 LEU A O 1
ATOM 2218 N N . ALA A 1 302 ? 23.495 5.886 -38.689 1.00 87.50 302 ALA A N 1
ATOM 2219 C CA . ALA A 1 302 ? 22.876 5.628 -39.988 1.00 87.50 302 ALA A CA 1
ATOM 2220 C C . ALA A 1 302 ? 22.929 6.850 -40.925 1.00 87.50 302 ALA A C 1
ATOM 2222 O O . ALA A 1 302 ? 23.082 6.701 -42.138 1.00 87.50 302 ALA A O 1
ATOM 2223 N N . LYS A 1 303 ? 22.834 8.065 -40.368 1.00 89.56 303 LYS A N 1
ATOM 2224 C CA . LYS A 1 303 ? 22.882 9.337 -41.113 1.00 89.56 303 LYS A CA 1
ATOM 2225 C C . LYS A 1 303 ? 24.307 9.838 -41.374 1.00 89.56 303 LYS A C 1
ATOM 2227 O O . LYS A 1 303 ? 24.474 10.807 -42.118 1.00 89.56 303 LYS A O 1
ATOM 2232 N N . GLN A 1 304 ? 25.332 9.223 -40.778 1.00 86.88 304 GLN A N 1
ATOM 2233 C CA . GLN A 1 304 ? 26.700 9.720 -40.871 1.00 86.88 304 GLN A CA 1
ATOM 2234 C C . GLN A 1 304 ? 27.217 9.629 -42.322 1.00 86.88 304 GLN A C 1
ATOM 2236 O O . GLN A 1 304 ? 27.276 8.534 -42.897 1.00 86.88 304 GLN A O 1
ATOM 2241 N N . PRO A 1 305 ? 27.607 10.760 -42.945 1.00 77.62 305 PRO A N 1
ATOM 2242 C CA . PRO A 1 305 ? 28.078 10.759 -44.320 1.00 77.62 305 PRO A CA 1
ATOM 2243 C C . PRO A 1 305 ? 29.382 9.964 -44.441 1.00 77.62 305 PRO A C 1
ATOM 2245 O O . PRO A 1 305 ? 30.288 10.064 -43.614 1.00 77.62 305 PRO A O 1
ATOM 2248 N N . MET A 1 306 ? 29.460 9.165 -45.500 1.00 65.75 306 MET A N 1
ATOM 2249 C CA . MET A 1 306 ? 30.621 8.350 -45.846 1.00 65.75 306 MET A CA 1
ATOM 2250 C C . MET A 1 306 ? 31.886 9.213 -46.014 1.00 65.75 306 MET A C 1
ATOM 2252 O O . MET A 1 306 ? 31.880 10.105 -46.868 1.00 65.75 306 MET A O 1
ATOM 2256 N N . PRO A 1 307 ? 32.985 8.956 -45.275 1.00 73.44 307 PRO A N 1
ATOM 2257 C CA . PRO A 1 307 ? 34.264 9.589 -45.568 1.00 73.44 307 PRO A CA 1
ATOM 2258 C C . PRO A 1 307 ? 34.750 9.137 -46.950 1.00 73.44 307 PRO A C 1
ATOM 2260 O O . PRO A 1 307 ? 34.750 7.946 -47.262 1.00 73.44 307 PRO A O 1
ATOM 2263 N N . ALA A 1 308 ? 35.176 10.094 -47.777 1.00 74.56 308 ALA A N 1
ATOM 2264 C CA . ALA A 1 308 ? 35.548 9.878 -49.180 1.00 74.56 308 ALA A CA 1
ATOM 2265 C C . ALA A 1 308 ? 36.735 8.909 -49.389 1.00 74.56 308 ALA A C 1
ATOM 2267 O O . ALA A 1 308 ? 37.004 8.502 -50.516 1.00 74.56 308 ALA A O 1
ATOM 2268 N N . GLU A 1 309 ? 37.442 8.543 -48.318 1.00 67.88 309 GLU A N 1
ATOM 2269 C CA . GLU A 1 309 ? 38.633 7.688 -48.343 1.00 67.88 309 GLU A CA 1
ATOM 2270 C C . GLU A 1 309 ? 38.319 6.183 -48.243 1.00 67.88 309 GLU A C 1
ATOM 2272 O O . GLU A 1 309 ? 39.173 5.352 -48.550 1.00 67.88 309 GLU A O 1
ATOM 2277 N N . CYS A 1 310 ? 37.088 5.802 -47.881 1.00 60.16 310 CYS A N 1
ATOM 2278 C CA . CYS A 1 310 ? 36.651 4.409 -47.952 1.00 60.16 310 CYS A CA 1
ATOM 2279 C C . CYS A 1 310 ? 36.266 4.073 -49.399 1.00 60.16 310 CYS A C 1
ATOM 2281 O O . CYS A 1 310 ? 35.246 4.527 -49.916 1.00 60.16 310 CYS A O 1
ATOM 2283 N N . SER A 1 311 ? 37.117 3.286 -50.060 1.00 55.09 311 SER A N 1
ATOM 2284 C CA . SER A 1 311 ? 36.975 2.818 -51.442 1.00 55.09 311 SER A CA 1
ATOM 2285 C C . SER A 1 311 ? 35.677 2.022 -51.657 1.00 55.09 311 SER A C 1
ATOM 2287 O O . SER A 1 311 ? 35.664 0.792 -51.623 1.00 55.09 311 SER A O 1
ATOM 2289 N N . GLY A 1 312 ? 34.594 2.736 -51.953 1.00 70.69 312 GLY A N 1
ATOM 2290 C CA . GLY A 1 312 ? 33.333 2.191 -52.442 1.00 70.69 312 GLY A CA 1
ATOM 2291 C C . GLY A 1 312 ? 32.274 1.937 -51.356 1.00 70.69 312 GLY A C 1
ATOM 2292 O O . GLY A 1 312 ? 32.598 1.695 -50.195 1.00 70.69 312 GLY A O 1
ATOM 2293 N N . PRO A 1 313 ? 30.980 1.954 -51.731 1.00 71.81 313 PRO A N 1
ATOM 2294 C CA . PRO A 1 313 ? 29.848 1.786 -50.810 1.00 71.81 313 PRO A CA 1
ATOM 2295 C C . PRO A 1 313 ? 29.777 0.417 -50.108 1.00 71.81 313 PRO A C 1
ATOM 2297 O O . PRO A 1 313 ? 28.963 0.246 -49.206 1.00 71.81 313 PRO A O 1
ATOM 2300 N N . TYR A 1 314 ? 30.635 -0.533 -50.490 1.00 82.12 314 TYR A N 1
ATOM 2301 C CA . TYR A 1 314 ? 30.641 -1.919 -50.021 1.00 82.12 314 TYR A CA 1
ATOM 2302 C C . TYR A 1 314 ? 32.021 -2.365 -49.523 1.00 82.12 314 TYR A C 1
ATOM 2304 O O . TYR A 1 314 ? 32.459 -3.469 -49.835 1.00 82.12 314 TYR A O 1
ATOM 2312 N N . ASP A 1 315 ? 32.734 -1.523 -48.771 1.00 87.12 315 ASP A N 1
ATOM 2313 C CA . ASP A 1 315 ? 33.931 -1.996 -48.067 1.00 87.12 315 ASP A CA 1
ATOM 2314 C C . ASP A 1 315 ? 33.525 -3.075 -47.035 1.00 87.12 315 ASP A C 1
ATOM 2316 O O . ASP A 1 315 ? 32.813 -2.762 -46.071 1.00 87.12 315 ASP A O 1
ATOM 2320 N N . PRO A 1 316 ? 33.947 -4.344 -47.204 1.00 88.88 316 PRO A N 1
ATOM 2321 C CA . PRO A 1 316 ? 33.524 -5.447 -46.345 1.00 88.88 316 PRO A CA 1
ATOM 2322 C C . PRO A 1 316 ? 33.899 -5.242 -44.875 1.00 88.88 316 PRO A C 1
ATOM 2324 O O . PRO A 1 316 ? 33.183 -5.719 -43.998 1.00 88.88 316 PRO A O 1
ATOM 2327 N N . LYS A 1 317 ? 34.978 -4.502 -44.579 1.00 88.19 317 LYS A N 1
ATOM 2328 C CA . LYS A 1 317 ? 35.362 -4.204 -43.190 1.00 88.19 317 LYS A CA 1
ATOM 2329 C C . LYS A 1 317 ? 34.347 -3.293 -42.511 1.00 88.19 317 LYS A C 1
ATOM 2331 O O . LYS A 1 317 ? 33.960 -3.544 -41.378 1.00 88.19 317 LYS A O 1
ATOM 2336 N N . ARG A 1 318 ? 33.887 -2.260 -43.217 1.00 83.38 318 ARG A N 1
ATOM 2337 C CA . ARG A 1 318 ? 32.870 -1.336 -42.712 1.00 83.38 318 ARG A CA 1
ATOM 2338 C C . ARG A 1 318 ? 31.528 -2.037 -42.531 1.00 83.38 318 ARG A C 1
ATOM 2340 O O . ARG A 1 318 ? 30.871 -1.807 -41.522 1.00 83.38 318 ARG A O 1
ATOM 2347 N N . VAL A 1 319 ? 31.132 -2.876 -43.492 1.00 89.00 319 VAL A N 1
ATOM 2348 C CA . VAL A 1 319 ? 29.900 -3.671 -43.380 1.00 89.00 319 VAL A CA 1
ATOM 2349 C C . VAL A 1 319 ? 29.968 -4.563 -42.142 1.00 89.00 319 VAL A C 1
ATOM 2351 O O . VAL A 1 319 ? 29.051 -4.516 -41.336 1.00 89.00 319 VAL A O 1
ATOM 2354 N N . ALA A 1 320 ? 31.083 -5.269 -41.924 1.00 91.31 320 ALA A N 1
ATOM 2355 C CA . ALA A 1 320 ? 31.270 -6.091 -40.730 1.00 91.31 320 ALA A CA 1
ATOM 2356 C C . ALA A 1 320 ? 31.182 -5.279 -39.423 1.00 91.31 320 ALA A C 1
ATOM 2358 O O . ALA A 1 320 ? 30.536 -5.717 -38.475 1.00 91.31 320 ALA A O 1
ATOM 2359 N N . THR A 1 321 ? 31.779 -4.082 -39.375 1.00 90.19 321 THR A N 1
ATOM 2360 C CA . THR A 1 321 ? 31.680 -3.197 -38.203 1.00 90.19 321 THR A CA 1
ATOM 2361 C C . THR A 1 321 ? 30.249 -2.723 -37.951 1.00 90.19 321 THR A C 1
ATOM 2363 O O . THR A 1 321 ? 29.811 -2.709 -36.805 1.00 90.19 321 THR A O 1
ATOM 2366 N N . LEU A 1 322 ? 29.513 -2.337 -38.999 1.00 89.62 322 LEU A N 1
ATOM 2367 C CA . LEU A 1 322 ? 28.120 -1.904 -38.869 1.00 89.62 322 LEU A CA 1
ATOM 2368 C C . LEU A 1 322 ? 27.219 -3.054 -38.426 1.00 89.62 322 LEU A C 1
ATOM 2370 O O . LEU A 1 322 ? 26.418 -2.860 -37.522 1.00 89.62 322 LEU A O 1
ATOM 2374 N N . THR A 1 323 ? 27.382 -4.245 -39.005 1.00 92.88 323 THR A N 1
ATOM 2375 C CA . THR A 1 323 ? 26.655 -5.444 -38.571 1.00 92.88 323 THR A CA 1
ATOM 2376 C C . THR A 1 323 ? 26.913 -5.728 -37.094 1.00 92.88 323 THR A C 1
ATOM 2378 O O . THR A 1 323 ? 25.962 -5.799 -36.330 1.00 92.88 323 THR A O 1
ATOM 2381 N N . GLY A 1 324 ? 28.177 -5.751 -36.655 1.00 95.00 324 GLY A N 1
ATOM 2382 C CA . GLY A 1 324 ? 28.495 -5.976 -35.241 1.00 95.00 324 GLY A CA 1
ATOM 2383 C C . GLY A 1 324 ? 27.951 -4.891 -34.303 1.00 95.00 324 GLY A C 1
ATOM 2384 O O . GLY A 1 324 ? 27.591 -5.186 -33.166 1.00 95.00 324 GLY A O 1
ATOM 2385 N N . PHE A 1 325 ? 27.857 -3.640 -34.767 1.00 94.31 325 PHE A N 1
ATOM 2386 C CA . PHE A 1 325 ? 27.184 -2.581 -34.016 1.00 94.31 325 PHE A CA 1
ATOM 2387 C C . PHE A 1 325 ? 25.673 -2.824 -33.905 1.00 94.31 325 PHE A C 1
ATOM 2389 O O . PHE A 1 325 ? 25.133 -2.676 -32.813 1.00 94.31 325 PHE A O 1
ATOM 2396 N N . PHE A 1 326 ? 24.998 -3.189 -34.999 1.00 94.62 326 PHE A N 1
ATOM 2397 C CA . PHE A 1 326 ? 23.558 -3.456 -34.981 1.00 94.62 326 PHE A CA 1
ATOM 2398 C C . PHE A 1 326 ? 23.212 -4.674 -34.122 1.00 94.62 326 PHE A C 1
ATOM 2400 O O . PHE A 1 326 ? 22.278 -4.589 -33.335 1.00 94.62 326 PHE A O 1
ATOM 2407 N N . ASP A 1 327 ? 24.020 -5.733 -34.163 1.00 96.31 327 ASP A N 1
ATOM 2408 C CA . ASP A 1 327 ? 23.844 -6.897 -33.288 1.00 96.31 327 ASP A CA 1
ATOM 2409 C C . ASP A 1 327 ? 23.950 -6.495 -31.803 1.00 96.31 327 ASP A C 1
ATOM 2411 O O . ASP A 1 327 ? 23.138 -6.897 -30.966 1.00 96.31 327 ASP A O 1
ATOM 2415 N N . LEU A 1 328 ? 24.935 -5.651 -31.459 1.00 96.25 328 LEU A N 1
ATOM 2416 C CA . LEU A 1 328 ? 25.089 -5.125 -30.100 1.00 96.25 328 LEU A CA 1
ATOM 2417 C C . LEU A 1 328 ? 23.926 -4.204 -29.706 1.00 96.25 328 LEU A C 1
ATOM 2419 O O . LEU A 1 328 ? 23.455 -4.267 -28.571 1.00 96.25 328 LEU A O 1
ATOM 2423 N N . TYR A 1 329 ? 23.483 -3.345 -30.625 1.00 96.75 329 TYR A N 1
ATOM 2424 C CA . TYR A 1 329 ? 22.349 -2.448 -30.432 1.00 96.75 329 TYR A CA 1
ATOM 2425 C C . TYR A 1 329 ? 21.071 -3.237 -30.148 1.00 96.75 329 TYR A C 1
ATOM 2427 O O . TYR A 1 329 ? 20.393 -2.936 -29.173 1.00 96.75 329 TYR A O 1
ATOM 2435 N N . GLU A 1 330 ? 20.762 -4.257 -30.951 1.00 97.38 330 GLU A N 1
ATOM 2436 C CA . GLU A 1 330 ? 19.574 -5.096 -30.774 1.00 97.38 330 GLU A CA 1
ATOM 2437 C C . GLU A 1 330 ? 19.613 -5.822 -29.429 1.00 97.38 330 GLU A C 1
ATOM 2439 O O . GLU A 1 330 ? 18.627 -5.799 -28.694 1.00 97.38 330 GLU A O 1
ATOM 2444 N N . ALA A 1 331 ? 20.769 -6.378 -29.052 1.00 98.12 331 ALA A N 1
ATOM 2445 C CA . ALA A 1 331 ? 20.943 -7.016 -27.750 1.00 98.12 331 ALA A CA 1
ATOM 2446 C C . ALA A 1 331 ? 20.745 -6.032 -26.581 1.00 98.12 331 ALA A C 1
ATOM 2448 O O . ALA A 1 331 ? 20.087 -6.362 -25.594 1.00 98.12 331 ALA A O 1
ATOM 2449 N N . GLN A 1 332 ? 21.291 -4.814 -26.677 1.00 98.06 332 GLN A N 1
ATOM 2450 C CA . GLN A 1 332 ? 21.112 -3.789 -25.642 1.00 98.06 332 GLN A CA 1
ATOM 2451 C C . GLN A 1 332 ? 19.681 -3.250 -25.590 1.00 98.06 332 GLN A C 1
ATOM 2453 O O . GLN A 1 332 ? 19.154 -3.049 -24.499 1.00 98.06 332 GLN A O 1
ATOM 2458 N N . ALA A 1 333 ? 19.045 -3.035 -26.741 1.00 97.94 333 ALA A N 1
ATOM 2459 C CA . ALA A 1 333 ? 17.664 -2.583 -26.824 1.00 97.94 333 ALA A CA 1
ATOM 2460 C C . ALA A 1 333 ? 16.707 -3.629 -26.241 1.00 97.94 333 ALA A C 1
ATOM 2462 O O . ALA A 1 333 ? 15.850 -3.274 -25.439 1.00 97.94 333 ALA A O 1
ATOM 2463 N N . ALA A 1 334 ? 16.901 -4.911 -26.569 1.00 98.25 334 ALA A N 1
ATOM 2464 C CA . ALA A 1 334 ? 16.115 -6.006 -26.007 1.00 98.25 334 ALA A CA 1
ATOM 2465 C C . ALA A 1 334 ? 16.238 -6.066 -24.479 1.00 98.25 334 ALA A C 1
ATOM 2467 O O . ALA A 1 334 ? 15.231 -6.168 -23.785 1.00 98.25 334 ALA A O 1
ATOM 2468 N N . ARG A 1 335 ? 17.459 -5.916 -23.949 1.00 98.44 335 ARG A N 1
ATOM 2469 C CA . ARG A 1 335 ? 17.689 -5.873 -22.502 1.00 98.44 335 ARG A CA 1
ATOM 2470 C C . ARG A 1 335 ? 16.999 -4.681 -21.832 1.00 98.44 335 ARG A C 1
ATOM 2472 O O . ARG A 1 335 ? 16.374 -4.851 -20.797 1.00 98.44 335 ARG A O 1
ATOM 2479 N N . LEU A 1 336 ? 17.100 -3.480 -22.407 1.00 98.25 336 LEU A N 1
ATOM 2480 C CA . LEU A 1 336 ? 16.430 -2.291 -21.861 1.00 98.25 336 LEU A CA 1
ATOM 2481 C C . LEU A 1 336 ? 14.902 -2.411 -21.913 1.00 98.25 336 LEU A C 1
ATOM 2483 O O . LEU A 1 336 ? 14.216 -1.877 -21.043 1.00 98.25 336 LEU A O 1
ATOM 2487 N N . ASP A 1 337 ? 14.373 -3.102 -22.922 1.00 98.31 337 ASP A N 1
ATOM 2488 C CA . ASP A 1 337 ? 12.944 -3.379 -23.047 1.00 98.31 337 ASP A CA 1
ATOM 2489 C C . ASP A 1 337 ? 12.462 -4.382 -21.997 1.00 98.31 337 ASP A C 1
ATOM 2491 O O . ASP A 1 337 ? 11.397 -4.176 -21.415 1.00 98.31 337 ASP A O 1
ATOM 2495 N N . GLU A 1 338 ? 13.258 -5.412 -21.710 1.00 98.50 338 GLU A N 1
ATOM 2496 C CA . GLU A 1 338 ? 13.018 -6.356 -20.616 1.00 98.50 338 GLU A CA 1
ATOM 2497 C C . GLU A 1 338 ? 13.074 -5.652 -19.250 1.00 98.50 338 GLU A C 1
ATOM 2499 O O . GLU A 1 338 ? 12.105 -5.722 -18.494 1.00 98.50 338 GLU A O 1
ATOM 2504 N N . ASP A 1 339 ? 14.125 -4.865 -18.985 1.00 98.38 339 ASP A N 1
ATOM 2505 C CA . ASP A 1 339 ? 14.268 -4.070 -17.755 1.00 98.38 339 ASP A CA 1
ATOM 2506 C C . ASP A 1 339 ? 13.076 -3.105 -17.568 1.00 98.38 339 ASP A C 1
ATOM 2508 O O . ASP A 1 339 ? 12.572 -2.899 -16.459 1.00 98.38 339 ASP A O 1
ATOM 2512 N N . ALA A 1 340 ? 12.596 -2.494 -18.656 1.00 98.31 340 ALA A N 1
ATOM 2513 C CA . ALA A 1 340 ? 11.440 -1.608 -18.619 1.00 98.31 340 ALA A CA 1
ATOM 2514 C C . ALA A 1 340 ? 10.119 -2.360 -18.393 1.00 98.31 340 ALA A C 1
ATOM 2516 O O . ALA A 1 340 ? 9.233 -1.835 -17.715 1.00 98.31 340 ALA A O 1
ATOM 2517 N N . ALA A 1 341 ? 9.964 -3.559 -18.957 1.00 98.56 341 ALA A N 1
ATOM 2518 C CA . ALA A 1 341 ? 8.800 -4.405 -18.719 1.00 98.56 341 ALA A CA 1
ATOM 2519 C C . ALA A 1 341 ? 8.743 -4.855 -17.251 1.00 98.56 341 ALA A C 1
ATOM 2521 O O . ALA A 1 341 ? 7.707 -4.685 -16.609 1.00 98.56 341 ALA A O 1
ATOM 2522 N N . GLU A 1 342 ? 9.869 -5.309 -16.695 1.00 98.56 342 GLU A N 1
ATOM 2523 C CA . GLU A 1 342 ? 9.985 -5.682 -15.282 1.00 98.56 342 GLU A CA 1
ATOM 2524 C C . GLU A 1 342 ? 9.670 -4.490 -14.363 1.00 98.56 342 GLU A C 1
ATOM 2526 O O . GLU A 1 342 ? 8.883 -4.604 -13.422 1.00 98.56 342 GLU A O 1
ATOM 2531 N N . ALA A 1 343 ? 10.224 -3.307 -14.657 1.00 98.44 343 ALA A N 1
ATOM 2532 C CA . ALA A 1 343 ? 9.959 -2.102 -13.872 1.00 98.44 343 ALA A CA 1
ATOM 2533 C C . ALA A 1 343 ? 8.485 -1.660 -13.932 1.00 98.44 343 ALA A C 1
ATOM 2535 O O . ALA A 1 343 ? 7.961 -1.164 -12.933 1.00 98.44 343 ALA A O 1
ATOM 2536 N N . ARG A 1 344 ? 7.805 -1.849 -15.073 1.00 98.69 344 ARG A N 1
ATOM 2537 C CA . ARG A 1 344 ? 6.359 -1.595 -15.205 1.00 98.69 344 ARG A CA 1
ATOM 2538 C C . ARG A 1 344 ? 5.538 -2.556 -14.361 1.00 98.69 344 ARG A C 1
ATOM 2540 O O . ARG A 1 344 ? 4.670 -2.090 -13.635 1.00 98.69 344 ARG A O 1
ATOM 2547 N N . GLU A 1 345 ? 5.821 -3.854 -14.423 1.00 98.75 345 GLU A N 1
ATOM 2548 C CA . GLU A 1 345 ? 5.104 -4.851 -13.620 1.00 98.75 345 GLU A CA 1
ATOM 2549 C C . GLU A 1 345 ? 5.323 -4.620 -12.117 1.00 98.75 345 GLU A C 1
ATOM 2551 O O . GLU A 1 345 ? 4.392 -4.694 -11.317 1.00 98.75 345 GLU A O 1
ATOM 2556 N N . ALA A 1 346 ? 6.549 -4.278 -11.714 1.00 98.50 346 ALA A N 1
ATOM 2557 C CA . ALA A 1 346 ? 6.830 -3.903 -10.333 1.00 98.50 346 ALA A CA 1
ATOM 2558 C C . ALA A 1 346 ? 6.047 -2.648 -9.913 1.00 98.50 346 ALA A C 1
ATOM 2560 O O . ALA A 1 346 ? 5.491 -2.610 -8.817 1.00 98.50 346 ALA A O 1
ATOM 2561 N N . LEU A 1 347 ? 5.970 -1.631 -10.779 1.00 98.62 347 LEU A N 1
ATOM 2562 C CA . LEU A 1 347 ? 5.209 -0.411 -10.514 1.00 98.62 347 LEU A CA 1
ATOM 2563 C C . LEU A 1 347 ? 3.718 -0.705 -10.316 1.00 98.62 347 LEU A C 1
ATOM 2565 O O . LEU A 1 347 ? 3.155 -0.249 -9.322 1.00 98.62 347 LEU A O 1
ATOM 2569 N N . THR A 1 348 ? 3.094 -1.472 -11.215 1.00 98.62 348 THR A N 1
ATOM 2570 C CA . THR A 1 348 ? 1.670 -1.824 -11.098 1.00 98.62 348 THR A CA 1
ATOM 2571 C C . THR A 1 348 ? 1.413 -2.633 -9.832 1.00 98.62 348 THR A C 1
ATOM 2573 O O . THR A 1 348 ? 0.505 -2.302 -9.075 1.00 98.62 348 THR A O 1
ATOM 2576 N N . ARG A 1 349 ? 2.279 -3.606 -9.520 1.00 98.69 349 ARG A N 1
ATOM 2577 C CA . ARG A 1 349 ? 2.185 -4.413 -8.296 1.00 98.69 349 ARG A CA 1
ATOM 2578 C C . ARG A 1 349 ? 2.220 -3.557 -7.026 1.00 98.69 349 ARG A C 1
ATOM 2580 O O . ARG A 1 349 ? 1.394 -3.745 -6.137 1.00 98.69 349 ARG A O 1
ATOM 2587 N N . HIS A 1 350 ? 3.150 -2.603 -6.934 1.00 98.50 350 HIS A N 1
ATOM 2588 C CA . HIS A 1 350 ? 3.242 -1.706 -5.775 1.00 98.50 350 HIS A CA 1
ATOM 2589 C C . HIS A 1 350 ? 2.068 -0.715 -5.702 1.00 98.50 350 HIS A C 1
ATOM 2591 O O . HIS A 1 350 ? 1.622 -0.372 -4.609 1.00 98.50 350 HIS A O 1
ATOM 2597 N N . GLN A 1 351 ? 1.535 -0.269 -6.843 1.00 98.44 351 GLN A N 1
ATOM 2598 C CA . GLN A 1 351 ? 0.346 0.590 -6.888 1.00 98.44 351 GLN A CA 1
ATOM 2599 C C . GLN A 1 351 ? -0.914 -0.143 -6.411 1.00 98.44 351 GLN A C 1
ATOM 2601 O O . GLN A 1 351 ? -1.672 0.406 -5.614 1.00 98.44 351 GLN A O 1
ATOM 2606 N N . GLU A 1 352 ? -1.119 -1.386 -6.844 1.00 98.62 352 GLU A N 1
ATOM 2607 C CA . GLU A 1 352 ? -2.233 -2.228 -6.397 1.00 98.62 352 GLU A CA 1
ATOM 2608 C C . GLU A 1 352 ? -2.138 -2.540 -4.897 1.00 98.62 352 GLU A C 1
ATOM 2610 O O . GLU A 1 352 ? -3.124 -2.402 -4.170 1.00 98.62 352 GLU A O 1
ATOM 2615 N N . ALA A 1 353 ? -0.940 -2.882 -4.408 1.00 98.31 353 ALA A N 1
ATOM 2616 C CA . ALA A 1 353 ? -0.698 -3.098 -2.982 1.00 98.31 353 ALA A CA 1
ATOM 2617 C C . ALA A 1 353 ? -0.991 -1.836 -2.151 1.00 98.31 353 ALA A C 1
ATOM 2619 O O . ALA A 1 353 ? -1.656 -1.912 -1.115 1.00 98.31 353 ALA A O 1
ATOM 2620 N N . ALA A 1 354 ? -0.559 -0.661 -2.624 1.00 98.31 354 ALA A N 1
ATOM 2621 C CA . ALA A 1 354 ? -0.861 0.612 -1.976 1.00 98.31 354 ALA A CA 1
ATOM 2622 C C . ALA A 1 354 ? -2.376 0.896 -1.942 1.00 98.31 354 ALA A C 1
ATOM 2624 O O . ALA A 1 354 ? -2.903 1.258 -0.891 1.00 98.31 354 ALA A O 1
ATOM 2625 N N . ALA A 1 355 ? -3.097 0.664 -3.044 1.00 98.44 355 ALA A N 1
ATOM 2626 C CA . ALA A 1 355 ? -4.549 0.853 -3.110 1.00 98.44 355 ALA A CA 1
ATOM 2627 C C . ALA A 1 355 ? -5.316 -0.089 -2.157 1.00 98.44 355 ALA A C 1
ATOM 2629 O O . ALA A 1 355 ? -6.288 0.314 -1.506 1.00 98.44 355 ALA A O 1
ATOM 2630 N N . ALA A 1 356 ? -4.858 -1.336 -2.017 1.00 98.12 356 ALA A N 1
ATOM 2631 C CA . ALA A 1 356 ? -5.418 -2.280 -1.053 1.00 98.12 356 ALA A CA 1
ATOM 2632 C C . ALA A 1 356 ? -5.208 -1.808 0.400 1.00 98.12 356 ALA A C 1
ATOM 2634 O O . ALA A 1 356 ? -6.129 -1.874 1.218 1.00 98.12 356 ALA A O 1
ATOM 2635 N N . LEU A 1 357 ? -4.024 -1.274 0.722 1.00 97.62 357 LEU A N 1
ATOM 2636 C CA . LEU A 1 357 ? -3.722 -0.727 2.051 1.00 97.62 357 LEU A CA 1
ATOM 2637 C C . LEU A 1 357 ? -4.529 0.539 2.365 1.00 97.62 357 LEU A C 1
ATOM 2639 O O . LEU A 1 357 ? -5.001 0.696 3.491 1.00 97.62 357 LEU A O 1
ATOM 2643 N N . GLU A 1 358 ? -4.743 1.415 1.383 1.00 97.81 358 GLU A N 1
ATOM 2644 C CA . GLU A 1 358 ? -5.624 2.582 1.523 1.00 97.81 358 GLU A CA 1
ATOM 2645 C C . GLU A 1 358 ? -7.067 2.166 1.822 1.00 97.81 358 GLU A C 1
ATOM 2647 O O . GLU A 1 358 ? -7.705 2.716 2.721 1.00 97.81 358 GLU A O 1
ATOM 2652 N N . THR A 1 359 ? -7.562 1.139 1.128 1.00 98.19 359 THR A N 1
ATOM 2653 C CA . THR A 1 359 ? -8.894 0.574 1.384 1.00 98.19 359 THR A CA 1
ATOM 2654 C C . THR A 1 359 ? -8.990 0.031 2.810 1.00 98.19 359 THR A C 1
ATOM 2656 O O . THR A 1 359 ? -9.908 0.392 3.546 1.00 98.19 359 THR A O 1
ATOM 2659 N N . ARG A 1 360 ? -7.991 -0.740 3.256 1.00 96.25 360 ARG A N 1
ATOM 2660 C CA . ARG A 1 360 ? -7.922 -1.267 4.627 1.00 96.25 360 ARG A CA 1
ATOM 2661 C C . ARG A 1 360 ? -7.887 -0.159 5.686 1.00 96.25 360 ARG A C 1
ATOM 2663 O O . ARG A 1 360 ? -8.529 -0.283 6.727 1.00 96.25 360 ARG A O 1
ATOM 2670 N N . LEU A 1 361 ? -7.153 0.928 5.445 1.00 96.94 361 LEU A N 1
ATOM 2671 C CA . LEU A 1 361 ? -7.131 2.086 6.346 1.00 96.94 361 LEU A CA 1
ATOM 2672 C C . LEU A 1 361 ? -8.514 2.737 6.456 1.00 96.94 361 LEU A C 1
ATOM 2674 O O . LEU A 1 361 ? -8.974 3.007 7.567 1.00 96.94 361 LEU A O 1
ATOM 2678 N N . ASN A 1 362 ? -9.199 2.922 5.326 1.00 97.06 362 ASN A N 1
ATOM 2679 C CA . ASN A 1 362 ? -10.555 3.465 5.300 1.00 97.06 362 ASN A CA 1
ATOM 2680 C C . ASN A 1 362 ? -11.548 2.558 6.045 1.00 97.06 362 ASN A C 1
ATOM 2682 O O . ASN A 1 362 ? -12.404 3.058 6.775 1.00 97.06 362 ASN A O 1
ATOM 2686 N N . GLU A 1 363 ? -11.419 1.235 5.925 1.00 95.94 363 GLU A N 1
ATOM 2687 C CA . GLU A 1 363 ? -12.234 0.271 6.674 1.00 95.94 363 GLU A CA 1
ATOM 2688 C C . GLU A 1 363 ? -12.013 0.375 8.189 1.00 95.94 363 GLU A C 1
ATOM 2690 O O . GLU A 1 363 ? -12.983 0.447 8.946 1.00 95.94 363 GLU A O 1
ATOM 2695 N N . ILE A 1 364 ? -10.756 0.453 8.644 1.00 92.06 364 ILE A N 1
ATOM 2696 C CA . ILE A 1 364 ? -10.416 0.634 10.069 1.00 92.06 364 ILE A CA 1
ATOM 2697 C C . ILE A 1 364 ? -11.011 1.946 10.608 1.00 92.06 364 ILE A C 1
ATOM 2699 O O . ILE A 1 364 ? -11.496 2.015 11.743 1.00 92.06 364 ILE A O 1
ATOM 2703 N N . GLU A 1 365 ? -10.991 3.012 9.810 1.00 93.06 365 GLU A N 1
ATOM 2704 C CA . GLU A 1 365 ? -11.600 4.290 10.181 1.00 93.06 365 GLU A CA 1
ATOM 2705 C C . GLU A 1 365 ? -13.130 4.238 10.198 1.00 93.06 365 GLU A C 1
ATOM 2707 O O . GLU A 1 365 ? -13.748 4.773 11.125 1.00 93.06 365 GLU A O 1
ATOM 2712 N N . ALA A 1 366 ? -13.749 3.565 9.227 1.00 94.12 366 ALA A N 1
ATOM 2713 C CA . ALA A 1 366 ? -15.193 3.383 9.160 1.00 94.12 366 ALA A CA 1
ATOM 2714 C C . ALA A 1 366 ? -15.720 2.576 10.356 1.00 94.12 366 ALA A C 1
ATOM 2716 O O . ALA A 1 366 ? -16.648 3.029 11.029 1.00 94.12 366 ALA A O 1
ATOM 2717 N N . GLN A 1 367 ? -15.079 1.446 10.676 1.00 89.56 367 GLN A N 1
ATOM 2718 C CA . GLN A 1 367 ? -15.417 0.613 11.837 1.00 89.56 367 GLN A CA 1
ATOM 2719 C C . GLN A 1 367 ? -15.357 1.413 13.141 1.00 89.56 367 GLN A C 1
ATOM 2721 O O . GLN A 1 367 ? -16.224 1.290 14.006 1.00 89.56 367 GLN A O 1
ATOM 2726 N N . PHE A 1 368 ? -14.368 2.296 13.274 1.00 86.62 368 PHE A N 1
ATOM 2727 C CA . PHE A 1 368 ? -14.266 3.151 14.448 1.00 86.62 368 PHE A CA 1
ATOM 2728 C C . PHE A 1 368 ? -15.350 4.225 14.511 1.00 86.62 368 PHE A C 1
ATOM 2730 O O . PHE A 1 368 ? -15.919 4.474 15.572 1.00 86.62 368 PHE A O 1
ATOM 2737 N N . ASN A 1 369 ? -15.643 4.881 13.391 1.00 88.62 369 ASN A N 1
ATOM 2738 C CA . ASN A 1 369 ? -16.702 5.884 13.351 1.00 88.62 369 ASN A CA 1
ATOM 2739 C C . ASN A 1 369 ? -18.068 5.264 13.666 1.00 88.62 369 ASN A C 1
ATOM 2741 O O . ASN A 1 369 ? -18.901 5.918 14.291 1.00 88.62 369 ASN A O 1
ATOM 2745 N N . GLU A 1 370 ? -18.288 4.008 13.276 1.00 88.19 370 GLU A N 1
ATOM 2746 C CA . GLU A 1 370 ? -19.467 3.247 13.674 1.00 88.19 370 GLU A CA 1
ATOM 2747 C C . GLU A 1 370 ? -19.474 2.953 15.180 1.00 88.19 370 GLU A C 1
ATOM 2749 O O . GLU A 1 370 ? -20.469 3.246 15.841 1.00 88.19 370 GLU A O 1
ATOM 2754 N N . LEU A 1 371 ? -18.361 2.463 15.739 1.00 82.88 371 LEU A N 1
ATOM 2755 C CA . LEU A 1 371 ? -18.216 2.227 17.182 1.00 82.88 371 LEU A CA 1
ATOM 2756 C C . LEU A 1 371 ? -18.421 3.492 18.019 1.00 82.88 371 LEU A C 1
ATOM 2758 O O . LEU A 1 371 ? -18.934 3.401 19.121 1.00 82.88 371 LEU A O 1
ATOM 2762 N N . LYS A 1 372 ? -18.038 4.663 17.503 1.00 81.19 372 LYS A N 1
ATOM 2763 C CA . LYS A 1 372 ? -18.222 5.957 18.175 1.00 81.19 372 LYS A CA 1
ATOM 2764 C C . LYS A 1 372 ? -19.659 6.489 18.090 1.00 81.19 372 LYS A C 1
ATOM 2766 O O . LYS A 1 372 ? -20.025 7.379 18.855 1.00 81.19 372 LYS A O 1
ATOM 2771 N N . ARG A 1 373 ? -20.440 6.038 17.102 1.00 82.38 373 ARG A N 1
ATOM 2772 C CA . ARG A 1 373 ? -21.854 6.420 16.942 1.00 82.38 373 ARG A CA 1
ATOM 2773 C C . ARG A 1 373 ? -22.788 5.585 17.810 1.00 82.38 373 ARG A C 1
ATOM 2775 O O . ARG A 1 373 ? -23.867 6.076 18.131 1.00 82.38 373 ARG A O 1
ATOM 2782 N N . ARG A 1 374 ? -22.409 4.337 18.079 1.00 72.38 374 ARG A N 1
ATOM 2783 C CA . ARG A 1 374 ? -23.071 3.464 19.052 1.00 72.38 374 ARG A CA 1
ATOM 2784 C C . ARG A 1 374 ? -22.716 3.923 20.459 1.00 72.38 374 ARG A C 1
ATOM 2786 O O . ARG A 1 374 ? -23.614 3.821 21.319 1.00 72.38 374 ARG A O 1
#

InterPro domains:
  IPR011935 Conserved hypothetical protein CHP02231 [PTHR31005] (190-369)
  IPR025554 Domain of unknown function DUF4140 [PF13600] (194-291)

Secondary structure (DSSP, 8-state):
-------------------------------------------------------------------------PPPS-STTSSSSSSSSSSSSSSS--------------------PPP-------PPPPPPPPPPPPPPPPPP---PPP---------PPPPPPPP------------------GGGS-EEEEEE-SS-EEEEE-------SS-------S--TT--GGG------SS-------------HHHHHHHHHHHHHHHHHHHHHHHHHHHHHHHHHHHHHHHHHHHHHHHHHHHPPPPTTS-STT-HHHHHHHHHHHHHHHHHHHHHHHHHHHHHHHHHHHHHHHHHHHHHHHHHHHHHHHHHH-

pLDDT: mean 70.18, std 22.67, range [32.91, 98.75]